Protein AF-A0A2H3CEP0-F1 (afdb_monomer_lite)

Sequence (232 aa):
MCQDPNLEAPLAAAASSSKGTRTVIPLILRAQEVEGVLPRIENVNTAGDRVRAHYQQSDEYGVKLQAAVNHLLSYGCVRCWVCRNPGESGHESHGPDVSTRALLQRLHLIQFDDRDVIHQAVCYRCWIPFRRPFNHPPRPKGSSVDEETCPFNGRIPRIIPQAVAFGFNYKVGGRFVYREAIANSLGVESWGTPQQFLAWLNKPVQGASRARNSHAFVIELHRLLTSGDSVE

Foldseek 3Di:
DLDDPDDDDDDDDDDDDDDDPDPPPPPPPPPPDPPPPDDDDPDQDDPVSVVVVLLVLQQVLLVLLVVLLVQCLQQQHLLCLLSVNRDPPDPPPDDDDPQLVVLLVVVLPQDADCVLPPPADAQSWQRRGCDPPVVFPDDDPPDDDDLVSGPCNPRPTNNLSSNLSNQQPPDDPNDRQNQVVLCVVVVHDRQPDSVSVVVQQNDRDDDSSDDRPSSSSSSSSSCVSPVPPPSD

Secondary structure (DSSP, 8-state):
---------------------------------------------SHHHHHHHHHHHHHHHHHHHHHHHHHHHTTSSHHHHHTT----S-TT--PPPHHHHHHHHHHTT-PPPGGG-TT--B-TTT--BSSTTTTPPPPPTTPPPPSTT-TTTTT-TTHHHHHHHHHHH-EETTEEHHHHHHHHHTT-----SHHHHHHHHTS--SSTTSPPHHHHHHHHHHHHHHH-----

Structure (mmCIF, N/CA/C/O backbone):
data_AF-A0A2H3CEP0-F1
#
_entry.id   AF-A0A2H3CEP0-F1
#
loop_
_atom_site.group_PDB
_atom_site.id
_atom_site.type_symbol
_atom_site.label_atom_id
_atom_site.label_alt_id
_atom_site.label_comp_id
_atom_site.label_asym_id
_atom_site.label_entity_id
_atom_site.label_seq_id
_atom_site.pdbx_PDB_ins_code
_atom_site.Cartn_x
_atom_site.Cartn_y
_atom_site.Cartn_z
_atom_site.occupancy
_atom_site.B_iso_or_equiv
_atom_site.auth_seq_id
_atom_site.auth_comp_id
_atom_site.auth_asym_id
_atom_site.auth_atom_id
_atom_site.pdbx_PDB_model_num
ATOM 1 N N . MET A 1 1 ? 15.546 -0.028 -13.120 1.00 43.31 1 MET A N 1
ATOM 2 C CA . MET A 1 1 ? 15.377 -1.345 -13.758 1.00 43.31 1 MET A CA 1
ATOM 3 C C . MET A 1 1 ? 15.720 -2.415 -12.735 1.00 43.31 1 MET A C 1
ATOM 5 O O . MET A 1 1 ? 16.561 -2.161 -11.879 1.00 43.31 1 MET A O 1
ATOM 9 N N . CYS A 1 2 ? 14.954 -3.503 -12.745 1.00 40.50 2 CYS A N 1
ATOM 10 C CA . CYS A 1 2 ? 15.221 -4.761 -12.060 1.00 40.50 2 CYS A CA 1
ATOM 11 C C . CYS A 1 2 ? 15.599 -5.709 -13.219 1.00 40.50 2 CYS A C 1
ATOM 13 O O . CYS A 1 2 ? 14.779 -5.905 -14.112 1.00 40.50 2 CYS A O 1
ATOM 15 N N . GLN A 1 3 ? 16.880 -6.106 -13.211 1.00 42.16 3 GLN A N 1
ATOM 16 C CA . GLN A 1 3 ? 17.755 -6.699 -14.243 1.00 42.16 3 GLN A CA 1
ATOM 17 C C . GLN A 1 3 ? 18.055 -5.904 -15.531 1.00 42.16 3 GLN A C 1
ATOM 19 O O . GLN A 1 3 ? 17.166 -5.440 -16.242 1.00 42.16 3 GLN A O 1
ATOM 24 N N . ASP A 1 4 ? 19.363 -5.803 -15.793 1.00 32.72 4 ASP A N 1
ATOM 25 C CA . ASP A 1 4 ? 20.008 -5.515 -17.074 1.00 32.72 4 ASP A CA 1
ATOM 26 C C . ASP A 1 4 ? 20.687 -6.833 -17.509 1.00 32.72 4 ASP A C 1
ATOM 28 O O . ASP A 1 4 ? 21.480 -7.378 -16.733 1.00 32.72 4 ASP A O 1
ATOM 32 N N . PRO A 1 5 ? 20.344 -7.431 -18.661 1.00 36.00 5 PRO A N 1
ATOM 33 C CA . PRO A 1 5 ? 20.880 -8.721 -19.066 1.00 36.00 5 PRO A CA 1
ATOM 34 C C . PRO A 1 5 ? 22.151 -8.497 -19.890 1.00 36.00 5 PRO A C 1
ATOM 36 O O . PRO A 1 5 ? 22.069 -8.443 -21.110 1.00 36.00 5 PRO A O 1
ATOM 39 N N . ASN A 1 6 ? 23.295 -8.292 -19.229 1.00 35.06 6 ASN A N 1
ATOM 40 C CA . ASN A 1 6 ? 24.664 -8.546 -19.724 1.00 35.06 6 ASN A CA 1
ATOM 41 C C . ASN A 1 6 ? 25.684 -7.760 -18.891 1.00 35.06 6 ASN A C 1
ATOM 43 O O . ASN A 1 6 ? 25.669 -6.536 -18.948 1.00 35.06 6 ASN A O 1
ATOM 47 N N . LEU A 1 7 ? 26.599 -8.450 -18.199 1.00 32.97 7 LEU A N 1
ATOM 48 C CA . LEU A 1 7 ? 28.054 -8.205 -18.248 1.00 32.97 7 LEU A CA 1
ATOM 49 C C . LEU A 1 7 ? 28.794 -9.103 -17.240 1.00 32.97 7 LEU A C 1
ATOM 51 O O . LEU A 1 7 ? 28.529 -9.086 -16.039 1.00 32.97 7 LEU A O 1
ATOM 55 N N . GLU A 1 8 ? 29.718 -9.899 -17.777 1.00 30.11 8 GLU A N 1
ATOM 56 C CA . GLU A 1 8 ? 30.692 -10.729 -17.065 1.00 30.11 8 GLU A CA 1
ATOM 57 C C . GLU A 1 8 ? 31.743 -9.878 -16.302 1.00 30.11 8 GLU A C 1
ATOM 59 O O . GLU A 1 8 ? 31.949 -8.702 -16.594 1.00 30.11 8 GLU A O 1
ATOM 64 N N . ALA A 1 9 ? 32.376 -10.495 -15.294 1.00 27.95 9 ALA A N 1
ATOM 65 C CA . ALA A 1 9 ? 33.271 -9.945 -14.250 1.00 27.95 9 ALA A CA 1
ATOM 66 C C . ALA A 1 9 ? 34.723 -9.612 -14.734 1.00 27.95 9 ALA A C 1
ATOM 68 O O . ALA A 1 9 ? 34.951 -9.704 -15.938 1.00 27.95 9 ALA A O 1
ATOM 69 N N . PRO A 1 10 ? 35.772 -9.368 -13.885 1.00 42.25 10 PRO A N 1
ATOM 70 C CA . PRO A 1 10 ? 35.870 -9.035 -12.441 1.00 42.25 10 PRO A CA 1
ATOM 71 C C . PRO A 1 10 ? 36.896 -7.903 -12.059 1.00 42.25 10 PRO A C 1
ATOM 73 O O . PRO A 1 10 ? 37.664 -7.425 -12.884 1.00 42.25 10 PRO A O 1
ATOM 76 N N . LEU A 1 11 ? 36.972 -7.612 -10.738 1.00 28.34 11 LEU A N 1
ATOM 77 C CA . LEU A 1 11 ? 38.104 -7.084 -9.919 1.00 28.34 11 LEU A CA 1
ATOM 78 C C . LEU A 1 11 ? 38.547 -5.600 -10.009 1.00 28.34 11 LEU A C 1
ATOM 80 O O . LEU A 1 11 ? 39.148 -5.179 -10.987 1.00 28.34 11 LEU A O 1
ATOM 84 N N . ALA A 1 12 ? 38.451 -4.868 -8.883 1.00 27.02 12 ALA A N 1
ATOM 85 C CA . ALA A 1 12 ? 39.597 -4.479 -8.028 1.00 27.02 12 ALA A CA 1
ATOM 86 C C . ALA A 1 12 ? 39.171 -3.580 -6.838 1.00 27.02 12 ALA A C 1
ATOM 88 O O . ALA A 1 12 ? 38.139 -2.918 -6.863 1.00 27.02 12 ALA A O 1
ATOM 89 N N . ALA A 1 13 ? 39.976 -3.617 -5.774 1.00 28.31 13 ALA A N 1
ATOM 90 C CA . ALA A 1 13 ? 39.697 -3.178 -4.406 1.00 28.31 13 ALA A CA 1
ATOM 91 C C . ALA A 1 13 ? 40.113 -1.730 -4.063 1.00 28.31 13 ALA A C 1
ATOM 93 O O . ALA A 1 13 ? 41.036 -1.204 -4.674 1.00 28.31 13 ALA A O 1
ATOM 94 N N . ALA A 1 14 ? 39.505 -1.163 -3.005 1.00 27.03 14 ALA A N 1
ATOM 95 C CA . ALA A 1 14 ? 40.101 -0.298 -1.954 1.00 27.03 14 ALA A CA 1
ATOM 96 C C . ALA A 1 14 ? 38.959 0.200 -1.029 1.00 27.03 14 ALA A C 1
ATOM 98 O O . ALA A 1 14 ? 38.017 0.820 -1.501 1.00 27.03 14 ALA A O 1
ATOM 99 N N . ALA A 1 15 ? 38.816 -0.239 0.225 1.00 25.94 15 ALA A N 1
ATOM 100 C CA . ALA A 1 15 ? 39.580 0.075 1.441 1.00 25.94 15 ALA A CA 1
ATOM 101 C C . ALA A 1 15 ? 39.230 1.427 2.120 1.00 25.94 15 ALA A C 1
ATOM 103 O O . ALA A 1 15 ? 39.710 2.482 1.728 1.00 25.94 15 ALA A O 1
ATOM 104 N N . SER A 1 16 ? 38.538 1.289 3.265 1.00 28.58 16 SER A N 1
ATOM 105 C CA . SER A 1 16 ? 38.788 1.959 4.560 1.00 28.58 16 SER A CA 1
ATOM 106 C C . SER A 1 16 ? 38.213 3.357 4.893 1.00 28.58 16 SER A C 1
ATOM 108 O O . SER A 1 16 ? 38.577 4.362 4.295 1.00 28.58 16 SER A O 1
ATOM 110 N N . SER A 1 17 ? 37.538 3.380 6.064 1.00 27.81 17 SER A N 1
ATOM 111 C CA . SER A 1 17 ? 37.481 4.436 7.108 1.00 27.81 17 SER A CA 1
ATOM 112 C C . SER A 1 17 ? 36.218 5.316 7.107 1.00 27.81 17 SER A C 1
ATOM 114 O O . SER A 1 17 ? 35.839 5.835 6.075 1.00 27.81 17 SER A O 1
ATOM 116 N N . SER A 1 18 ? 35.530 5.640 8.208 1.00 29.33 18 SER A N 1
ATOM 117 C CA . SER A 1 18 ? 35.496 5.176 9.600 1.00 29.33 18 SER A CA 1
ATOM 118 C C . SER A 1 18 ? 34.287 5.835 10.297 1.00 29.33 18 SER A C 1
ATOM 120 O O . SER A 1 18 ? 33.786 6.856 9.839 1.00 29.33 18 SER A O 1
ATOM 122 N N . LYS A 1 19 ? 33.925 5.288 11.466 1.00 28.86 19 LYS A N 1
ATOM 123 C CA . LYS A 1 19 ? 33.266 5.951 12.611 1.00 28.86 19 LYS A CA 1
ATOM 124 C C . LYS A 1 19 ? 31.817 6.430 12.448 1.00 28.86 19 LYS A C 1
ATOM 126 O O . LYS A 1 19 ? 31.521 7.510 11.958 1.00 28.86 19 LYS A O 1
ATOM 131 N N . GLY A 1 20 ? 30.931 5.668 13.083 1.00 29.41 20 GLY A N 1
ATOM 132 C CA . GLY A 1 20 ? 29.587 6.104 13.433 1.00 29.41 20 GLY A CA 1
ATOM 133 C C . GLY A 1 20 ? 28.785 4.952 14.009 1.00 29.41 20 GLY A C 1
ATOM 134 O O . GLY A 1 20 ? 27.837 4.496 13.382 1.00 29.41 20 GLY A O 1
ATOM 135 N N . THR A 1 21 ? 29.183 4.434 15.173 1.00 28.41 21 THR A N 1
ATOM 136 C CA . THR A 1 21 ? 28.435 3.401 15.899 1.00 28.41 21 THR A CA 1
ATOM 137 C C . THR A 1 21 ? 27.115 4.006 16.381 1.00 28.41 21 THR A C 1
ATOM 139 O O . THR A 1 21 ? 26.993 4.474 17.509 1.00 28.41 21 THR A O 1
ATOM 142 N N . ARG A 1 22 ? 26.113 4.063 15.499 1.00 29.81 22 ARG A N 1
ATOM 143 C CA . ARG A 1 22 ? 24.728 4.279 15.905 1.00 29.81 22 ARG A CA 1
ATOM 144 C C . ARG A 1 22 ? 24.255 2.977 16.514 1.00 29.81 22 ARG A C 1
ATOM 146 O O . ARG A 1 22 ? 24.082 1.985 15.813 1.00 29.81 22 ARG A O 1
ATOM 153 N N . THR A 1 23 ? 24.075 3.003 17.826 1.00 27.05 23 THR A N 1
ATOM 154 C CA . THR A 1 23 ? 23.328 2.007 18.583 1.00 27.05 23 THR A CA 1
ATOM 155 C C . THR A 1 23 ? 22.017 1.732 17.851 1.00 27.05 23 THR A C 1
ATOM 157 O O . THR A 1 23 ? 21.089 2.540 17.874 1.00 27.05 23 THR A O 1
ATOM 160 N N . VAL A 1 24 ? 21.966 0.610 17.137 1.00 28.66 24 VAL A N 1
ATOM 161 C CA . VAL A 1 24 ? 20.745 0.086 16.540 1.00 28.66 24 VAL A CA 1
ATOM 162 C C . VAL A 1 24 ? 19.892 -0.348 17.718 1.00 28.66 24 VAL A C 1
ATOM 164 O O . VAL A 1 24 ? 20.150 -1.390 18.308 1.00 28.66 24 VAL A O 1
ATOM 167 N N . ILE A 1 25 ? 18.919 0.473 18.115 1.00 32.22 25 ILE A N 1
ATOM 168 C CA . ILE A 1 25 ? 17.878 0.031 19.042 1.00 32.22 25 ILE A CA 1
ATOM 169 C C . ILE A 1 25 ? 17.090 -1.040 18.283 1.00 32.22 25 ILE A C 1
ATOM 171 O O . ILE A 1 25 ? 16.441 -0.712 17.280 1.00 32.22 25 ILE A O 1
ATOM 175 N N . PRO A 1 26 ? 17.128 -2.315 18.702 1.00 32.16 26 PRO A N 1
ATOM 176 C CA . PRO A 1 26 ? 16.295 -3.320 18.086 1.00 32.16 26 PRO A CA 1
ATOM 177 C C . PRO A 1 26 ? 14.866 -3.036 18.549 1.00 32.16 26 PRO A C 1
ATOM 179 O O . PRO A 1 26 ? 14.431 -3.459 19.616 1.00 32.16 26 PRO A O 1
ATOM 182 N N . LEU A 1 27 ? 14.112 -2.296 17.734 1.00 37.69 27 LEU A N 1
ATOM 183 C CA . LEU A 1 27 ? 12.652 -2.306 17.775 1.00 37.69 27 LEU A CA 1
ATOM 184 C C . LEU A 1 27 ? 12.226 -3.677 17.236 1.00 37.69 27 LEU A C 1
ATOM 186 O O . LEU A 1 27 ? 11.800 -3.817 16.087 1.00 37.69 27 LEU A O 1
ATOM 190 N N . ILE A 1 28 ? 12.445 -4.694 18.074 1.00 37.31 28 ILE A N 1
ATOM 191 C CA . ILE A 1 28 ? 11.690 -5.934 18.077 1.00 37.31 28 ILE A CA 1
ATOM 192 C C . ILE A 1 28 ? 10.265 -5.456 18.311 1.00 37.31 28 ILE A C 1
ATOM 194 O O . ILE A 1 28 ? 9.907 -5.050 19.418 1.00 37.31 28 ILE A O 1
ATOM 198 N N . LEU A 1 29 ? 9.470 -5.428 17.243 1.00 38.53 29 LEU A N 1
ATOM 199 C CA . LEU A 1 29 ? 8.028 -5.520 17.380 1.00 38.53 29 LEU A CA 1
ATOM 200 C C . LEU A 1 29 ? 7.816 -6.799 18.183 1.00 38.53 29 LEU A C 1
ATOM 202 O O . LEU A 1 29 ? 7.924 -7.895 17.638 1.00 38.53 29 LEU A O 1
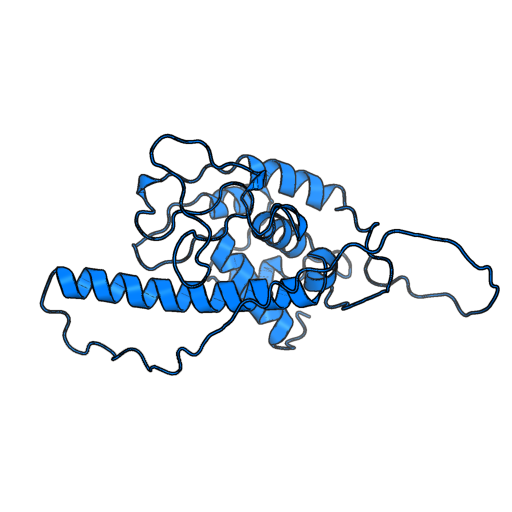ATOM 206 N N . ARG A 1 30 ? 7.642 -6.672 19.500 1.00 35.16 30 ARG A N 1
ATOM 207 C CA . ARG A 1 30 ? 7.205 -7.785 20.327 1.00 35.16 30 ARG A CA 1
ATOM 208 C C . ARG A 1 30 ? 5.798 -8.104 19.847 1.00 35.16 30 ARG A C 1
ATOM 210 O O . ARG A 1 30 ? 4.823 -7.542 20.334 1.00 35.16 30 ARG A O 1
ATOM 217 N N . ALA A 1 31 ? 5.714 -8.991 18.863 1.00 37.25 31 ALA A N 1
ATOM 218 C CA . ALA A 1 31 ? 4.596 -9.894 18.720 1.00 37.25 31 ALA A CA 1
ATOM 219 C C . ALA A 1 31 ? 4.609 -10.775 19.977 1.00 37.25 31 ALA A C 1
ATOM 221 O O . ALA A 1 31 ? 5.111 -11.891 19.967 1.00 37.25 31 ALA A O 1
ATOM 222 N N . GLN A 1 32 ? 4.180 -10.215 21.108 1.00 33.97 32 GLN A N 1
ATOM 223 C CA . GLN A 1 32 ? 3.801 -11.028 22.247 1.00 33.97 32 GLN A CA 1
ATOM 224 C C . GLN A 1 32 ? 2.449 -11.635 21.891 1.00 33.97 32 GLN A C 1
ATOM 226 O O . GLN A 1 32 ? 1.454 -10.921 21.793 1.00 33.97 32 GLN A O 1
ATOM 231 N N . GLU A 1 33 ? 2.511 -12.928 21.576 1.00 37.97 33 GLU A N 1
ATOM 232 C CA . GLU A 1 33 ? 1.507 -13.954 21.853 1.00 37.97 33 GLU A CA 1
ATOM 233 C C . GLU A 1 33 ? 0.061 -13.453 21.866 1.00 37.97 33 GLU A C 1
ATOM 235 O O . GLU A 1 33 ? -0.473 -13.012 22.882 1.00 37.97 33 GLU A O 1
ATOM 240 N N . VAL A 1 34 ? -0.606 -13.599 20.724 1.00 41.03 34 VAL A N 1
ATOM 241 C CA . VAL A 1 34 ? -2.062 -13.752 20.703 1.00 41.03 34 VAL A CA 1
ATOM 242 C C . VAL A 1 34 ? -2.374 -15.081 20.022 1.00 41.03 34 VAL A C 1
ATOM 244 O O . VAL A 1 34 ? -3.069 -15.140 19.014 1.00 41.03 34 VAL A O 1
ATOM 247 N N . GLU A 1 35 ? -1.849 -16.174 20.579 1.00 34.50 35 GLU A N 1
ATOM 248 C CA . GLU A 1 35 ? -2.530 -17.466 20.473 1.00 34.50 35 GLU A CA 1
ATOM 249 C C . GLU A 1 35 ? -3.706 -17.449 21.451 1.00 34.50 35 GLU A C 1
ATOM 251 O O . GLU A 1 35 ? -3.697 -18.010 22.540 1.00 34.50 35 GLU A O 1
ATOM 256 N N . GLY A 1 36 ? -4.729 -16.704 21.060 1.00 38.25 36 GLY A N 1
ATOM 257 C CA . GLY A 1 36 ? -6.048 -16.761 21.648 1.00 38.25 36 GLY A CA 1
ATOM 258 C C . GLY A 1 36 ? -7.008 -16.699 20.485 1.00 38.25 36 GLY A C 1
ATOM 259 O O . GLY A 1 36 ? -7.222 -15.623 19.930 1.00 38.25 36 GLY A O 1
ATOM 260 N N . VAL A 1 37 ? -7.537 -17.854 20.079 1.00 42.62 37 VAL A N 1
ATOM 261 C CA . VAL A 1 37 ? -8.660 -17.928 19.142 1.00 42.62 37 VAL A CA 1
ATOM 262 C C . VAL A 1 37 ? -9.750 -17.029 19.717 1.00 42.62 37 VAL A C 1
ATOM 264 O O . VAL A 1 37 ? -10.343 -17.350 20.746 1.00 42.62 37 VAL A O 1
ATOM 267 N N . LEU A 1 38 ? -9.959 -15.856 19.110 1.00 44.34 38 LEU A N 1
ATOM 268 C CA . LEU A 1 38 ? -11.043 -14.970 19.513 1.00 44.34 38 LEU A CA 1
ATOM 269 C C . LEU A 1 38 ? -12.340 -15.778 19.381 1.00 44.34 38 LEU A C 1
ATOM 271 O O . LEU A 1 38 ? -12.582 -16.337 18.307 1.00 44.34 38 LEU A O 1
ATOM 275 N N . PRO A 1 39 ? -13.161 -15.892 20.441 1.00 41.53 39 PRO A N 1
ATOM 276 C CA . PRO A 1 39 ? -14.384 -16.671 20.367 1.00 41.53 39 PRO A CA 1
ATOM 277 C C . PRO A 1 39 ? -15.269 -16.091 19.262 1.00 41.53 39 PRO A C 1
ATOM 279 O O . PRO A 1 39 ? -15.630 -14.909 19.285 1.00 41.53 39 PRO A O 1
ATOM 282 N N . ARG A 1 40 ? -15.583 -16.932 18.271 1.00 48.19 40 ARG A N 1
ATOM 283 C CA . ARG A 1 40 ? -16.574 -16.638 17.235 1.00 48.19 40 ARG A CA 1
ATOM 284 C C . ARG A 1 40 ? -17.917 -16.464 17.938 1.00 48.19 40 ARG A C 1
ATOM 286 O O . ARG A 1 40 ? -18.407 -17.395 18.568 1.00 48.19 40 ARG A O 1
ATOM 293 N N . ILE A 1 41 ? -18.487 -15.264 17.883 1.00 51.03 41 ILE A N 1
ATOM 294 C CA . ILE A 1 41 ? -19.780 -14.990 18.516 1.00 51.03 41 ILE A CA 1
ATOM 295 C C . ILE A 1 41 ? -20.876 -15.530 17.595 1.00 51.03 41 ILE A C 1
ATOM 297 O O . ILE A 1 41 ? -21.129 -14.968 16.533 1.00 51.03 41 ILE A O 1
ATOM 301 N N . GLU A 1 42 ? -21.520 -16.622 18.004 1.00 51.38 42 GLU A N 1
ATOM 302 C CA . GLU A 1 42 ? -22.560 -17.302 17.217 1.00 51.38 42 GLU A CA 1
ATOM 303 C C . GLU A 1 42 ? -23.946 -16.636 17.311 1.00 51.38 42 GLU A C 1
ATOM 305 O O . GLU A 1 42 ? -24.848 -17.015 16.575 1.00 51.38 42 GLU A O 1
ATOM 310 N N . ASN A 1 43 ? -24.131 -15.604 18.147 1.00 48.56 43 ASN A N 1
ATOM 311 C CA . ASN A 1 43 ? -25.420 -14.918 18.299 1.00 48.56 43 ASN A CA 1
ATOM 312 C C . ASN A 1 43 ? -25.277 -13.391 18.398 1.00 48.56 43 ASN A C 1
ATOM 314 O O . ASN A 1 43 ? -24.812 -12.853 19.400 1.00 48.56 43 ASN A O 1
ATOM 318 N N . VAL A 1 44 ? -25.722 -12.679 17.358 1.00 53.97 44 VAL A N 1
ATOM 319 C CA . VAL A 1 44 ? -25.659 -11.211 17.246 1.00 53.97 44 VAL A CA 1
ATOM 320 C C . VAL A 1 44 ? -27.006 -10.599 17.656 1.00 53.97 44 VAL A C 1
ATOM 322 O O . VAL A 1 44 ? -27.759 -10.120 16.812 1.00 53.97 44 VAL A O 1
ATOM 325 N N . ASN A 1 45 ? -27.338 -10.622 18.951 1.00 61.06 45 ASN A N 1
ATOM 326 C CA . ASN A 1 45 ? -28.660 -10.177 19.429 1.00 61.06 45 ASN A CA 1
ATOM 327 C C . ASN A 1 45 ? -28.680 -8.774 20.064 1.00 61.06 45 ASN A C 1
ATOM 329 O O . ASN A 1 45 ? -29.761 -8.226 20.276 1.00 61.06 45 ASN A O 1
ATOM 333 N N . THR A 1 46 ? -27.530 -8.127 20.303 1.00 71.56 46 THR A N 1
ATOM 334 C CA . THR A 1 46 ? -27.486 -6.753 20.844 1.00 71.56 46 THR A CA 1
ATOM 335 C C . THR A 1 46 ? -26.732 -5.764 19.947 1.00 71.56 46 THR A C 1
ATOM 337 O O . THR A 1 46 ? -25.889 -6.129 19.127 1.00 71.56 46 THR A O 1
ATOM 340 N N . ALA A 1 47 ? -27.006 -4.463 20.112 1.00 67.88 47 ALA A N 1
ATOM 341 C CA . ALA A 1 47 ? -26.255 -3.402 19.432 1.00 67.88 47 ALA A CA 1
ATOM 342 C C . ALA A 1 47 ? -24.753 -3.423 19.787 1.00 67.88 47 ALA A C 1
ATOM 344 O O . ALA A 1 47 ? -23.918 -3.128 18.934 1.00 67.88 47 ALA A O 1
ATOM 345 N N . GLY A 1 48 ? -24.405 -3.833 21.014 1.00 70.06 48 GLY A N 1
ATOM 346 C CA . GLY A 1 48 ? -23.018 -4.024 21.444 1.00 70.06 48 GLY A CA 1
ATOM 347 C C . GLY A 1 48 ? -22.326 -5.199 20.747 1.00 70.06 48 GLY A C 1
ATOM 348 O O . GLY A 1 48 ? -21.154 -5.084 20.396 1.00 70.06 48 GLY A O 1
ATOM 349 N N . ASP A 1 49 ? -23.046 -6.293 20.477 1.00 69.44 49 ASP A N 1
ATOM 350 C CA . ASP A 1 49 ? -22.510 -7.441 19.728 1.00 69.44 49 ASP A CA 1
ATOM 351 C C . ASP A 1 49 ? -22.207 -7.081 18.278 1.00 69.44 49 ASP A C 1
ATOM 353 O O . ASP A 1 49 ? -21.159 -7.460 17.766 1.00 69.44 49 ASP A O 1
ATOM 357 N N . ARG A 1 50 ? -23.064 -6.274 17.637 1.00 65.25 50 ARG A N 1
ATOM 358 C CA . ARG A 1 50 ? -22.798 -5.751 16.286 1.00 65.25 50 ARG A CA 1
ATOM 359 C C . ARG A 1 50 ? -21.518 -4.921 16.247 1.00 65.25 50 ARG A C 1
ATOM 361 O O . ARG A 1 50 ? -20.674 -5.129 15.382 1.00 65.25 50 ARG A O 1
ATOM 368 N N . VAL A 1 51 ? -21.337 -4.023 17.216 1.00 67.50 51 VAL A N 1
ATOM 369 C CA . VAL A 1 51 ? -20.118 -3.209 17.332 1.00 67.50 51 VAL A CA 1
ATOM 370 C C . VAL A 1 51 ? -18.883 -4.089 17.566 1.00 67.50 51 VAL A C 1
ATOM 372 O O . VAL A 1 51 ? -17.864 -3.890 16.909 1.00 67.50 51 VAL A O 1
ATOM 375 N N . ARG A 1 52 ? -18.964 -5.097 18.445 1.00 69.81 52 ARG A N 1
ATOM 376 C CA . ARG A 1 52 ? -17.871 -6.059 18.680 1.00 69.81 52 ARG A CA 1
ATOM 377 C C . ARG A 1 52 ? -17.537 -6.895 17.444 1.00 69.81 52 ARG A C 1
ATOM 379 O O . ARG A 1 52 ? -16.360 -7.054 17.141 1.00 69.81 52 ARG A O 1
ATOM 386 N N . ALA A 1 53 ? -18.538 -7.372 16.710 1.00 67.69 53 ALA A N 1
ATOM 387 C CA . ALA A 1 53 ? -18.337 -8.113 15.467 1.00 67.69 53 ALA A CA 1
ATOM 388 C C . ALA A 1 53 ? -17.651 -7.247 14.393 1.00 67.69 53 ALA A C 1
ATOM 390 O O . ALA A 1 53 ? -16.736 -7.713 13.716 1.00 67.69 53 ALA A O 1
ATOM 391 N N . HIS A 1 54 ? -18.015 -5.962 14.286 1.00 66.75 54 HIS A N 1
ATOM 392 C CA . HIS A 1 54 ? -17.307 -5.019 13.413 1.00 66.75 54 HIS A CA 1
ATOM 393 C C . HIS A 1 54 ? -15.842 -4.829 13.824 1.00 66.75 54 HIS A C 1
ATOM 395 O O . HIS A 1 54 ? -14.974 -4.773 12.952 1.00 66.75 54 HIS A O 1
ATOM 401 N N . TYR A 1 55 ? -15.551 -4.781 15.129 1.00 69.38 55 TYR A N 1
ATOM 402 C CA . TYR A 1 55 ? -14.175 -4.724 15.623 1.00 69.38 55 TYR A CA 1
ATOM 403 C C . TYR A 1 55 ? -13.378 -5.984 15.279 1.00 69.38 55 TYR A C 1
ATOM 405 O O . TYR A 1 55 ? -12.287 -5.858 14.738 1.00 69.38 55 TYR A O 1
ATOM 413 N N . GLN A 1 56 ? -13.937 -7.177 15.496 1.00 71.94 56 GLN A N 1
ATOM 414 C CA . GLN A 1 56 ? -13.264 -8.437 15.161 1.00 71.94 56 GLN A CA 1
ATOM 415 C C . GLN A 1 56 ? -12.923 -8.528 13.665 1.00 71.94 56 GLN A C 1
ATOM 417 O O . GLN A 1 56 ? -11.790 -8.844 13.309 1.00 71.94 56 GLN A O 1
ATOM 422 N N . GLN A 1 57 ? -13.858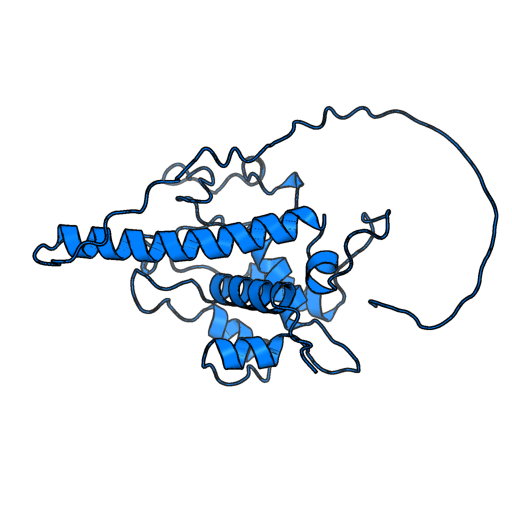 -8.167 12.781 1.00 67.88 57 GLN A N 1
ATOM 423 C CA . GLN A 1 57 ? -13.598 -8.138 11.335 1.00 67.88 57 GLN A CA 1
ATOM 424 C C . GLN A 1 57 ? -12.530 -7.098 10.954 1.00 67.88 57 GLN A C 1
ATOM 426 O O . GLN A 1 57 ? -11.677 -7.354 10.103 1.00 67.88 57 GLN A O 1
ATOM 431 N N . SER A 1 58 ? -12.545 -5.925 11.596 1.00 69.69 58 SER A N 1
ATOM 432 C CA . SER A 1 58 ? -11.510 -4.906 11.393 1.00 69.69 58 SER A CA 1
ATOM 433 C C . SER A 1 58 ? -10.136 -5.357 11.910 1.00 69.69 58 SER A C 1
ATOM 435 O O . SER A 1 58 ? -9.116 -4.939 11.359 1.00 69.69 58 SER A O 1
ATOM 437 N N . ASP A 1 59 ? -10.088 -6.200 12.939 1.00 77.00 59 ASP A N 1
ATOM 438 C CA . ASP A 1 59 ? -8.843 -6.738 13.487 1.00 77.00 59 ASP A CA 1
ATOM 439 C C . ASP A 1 59 ? -8.235 -7.790 12.550 1.00 77.00 59 ASP A C 1
ATOM 441 O O . ASP A 1 59 ? -7.040 -7.720 12.262 1.00 77.00 59 ASP A O 1
ATOM 445 N N . GLU A 1 60 ? -9.041 -8.695 11.980 1.00 79.94 60 GLU A N 1
ATOM 446 C CA . GLU A 1 60 ? -8.586 -9.645 10.946 1.00 79.94 60 GLU A CA 1
ATOM 447 C C . GLU A 1 60 ? -7.944 -8.918 9.759 1.00 79.94 60 GLU A C 1
ATOM 449 O O . GLU A 1 60 ? -6.897 -9.312 9.235 1.00 79.94 60 GLU A O 1
ATOM 454 N N . TYR A 1 61 ? -8.563 -7.810 9.357 1.00 82.00 61 TYR A N 1
ATOM 455 C CA . TYR A 1 61 ? -8.034 -6.939 8.327 1.00 82.00 61 TYR A CA 1
ATOM 456 C C . TYR A 1 61 ? -6.688 -6.316 8.724 1.00 82.00 61 TYR A C 1
ATOM 458 O O . TYR A 1 61 ? -5.714 -6.347 7.962 1.00 82.00 61 TYR A O 1
ATOM 466 N N . GLY A 1 62 ? -6.622 -5.770 9.938 1.00 85.00 62 GLY A N 1
ATOM 467 C CA . GLY A 1 62 ? -5.411 -5.189 10.499 1.00 85.00 62 GLY A CA 1
ATOM 468 C C . GLY A 1 62 ? -4.254 -6.187 10.561 1.00 85.00 62 GLY A C 1
ATOM 469 O O . GLY A 1 62 ? -3.124 -5.810 10.258 1.00 85.00 62 GLY A O 1
ATOM 470 N N . VAL A 1 63 ? -4.526 -7.457 10.881 1.00 88.25 63 VAL A N 1
ATOM 471 C CA . VAL A 1 63 ? -3.523 -8.537 10.918 1.00 88.25 63 VAL A CA 1
ATOM 472 C C . VAL A 1 63 ? -2.933 -8.788 9.532 1.00 88.25 63 VAL A C 1
ATOM 474 O O . VAL A 1 63 ? -1.711 -8.842 9.387 1.00 88.25 63 VAL A O 1
ATOM 477 N N . LYS A 1 64 ? -3.767 -8.860 8.487 1.00 90.06 64 LYS A N 1
ATOM 478 C CA . LYS A 1 64 ? -3.292 -9.025 7.101 1.00 90.06 64 LYS A CA 1
ATOM 479 C C . LYS A 1 64 ? -2.424 -7.853 6.650 1.00 90.06 64 LYS A C 1
ATOM 481 O O . LYS A 1 64 ? -1.361 -8.059 6.062 1.00 90.06 64 LYS A O 1
ATOM 486 N N . LEU A 1 65 ? -2.841 -6.623 6.958 1.00 91.50 65 LEU A N 1
ATOM 487 C CA . LEU A 1 65 ? -2.039 -5.438 6.653 1.00 91.50 65 LEU A CA 1
ATOM 488 C C . LEU A 1 65 ? -0.715 -5.452 7.425 1.00 91.50 65 LEU A C 1
ATOM 490 O O . LEU A 1 65 ? 0.318 -5.062 6.885 1.00 91.50 65 LEU A O 1
ATOM 494 N N . GLN A 1 66 ? -0.727 -5.890 8.685 1.00 90.56 66 GLN A N 1
ATOM 495 C CA . GLN A 1 66 ? 0.478 -5.946 9.507 1.00 90.56 66 GLN A CA 1
ATOM 496 C C . GLN A 1 66 ? 1.467 -6.974 8.970 1.00 90.56 66 GLN A C 1
ATOM 498 O O . GLN A 1 66 ? 2.657 -6.675 8.902 1.00 90.56 66 GLN A O 1
ATOM 503 N N . ALA A 1 67 ? 0.987 -8.134 8.519 1.00 92.50 67 ALA A N 1
ATOM 504 C CA . ALA A 1 67 ? 1.815 -9.115 7.830 1.00 92.50 67 ALA A CA 1
ATOM 505 C C . ALA A 1 67 ? 2.484 -8.506 6.586 1.00 92.50 67 ALA A C 1
ATOM 507 O O . ALA A 1 67 ? 3.700 -8.615 6.435 1.00 92.50 67 ALA A O 1
ATOM 508 N N . ALA A 1 68 ? 1.722 -7.779 5.759 1.00 93.75 68 ALA A N 1
ATOM 509 C CA . ALA A 1 68 ? 2.257 -7.091 4.584 1.00 93.75 68 ALA A CA 1
ATOM 510 C C . ALA A 1 68 ? 3.347 -6.068 4.937 1.00 93.75 68 ALA A C 1
ATOM 512 O O . ALA A 1 68 ? 4.407 -6.039 4.313 1.00 93.75 68 ALA A O 1
ATOM 513 N N . VAL A 1 69 ? 3.111 -5.248 5.963 1.00 92.06 69 VAL A N 1
ATOM 514 C CA . VAL A 1 69 ? 4.076 -4.243 6.427 1.00 92.06 69 VAL A CA 1
ATOM 515 C C . VAL A 1 69 ? 5.329 -4.897 7.008 1.00 92.06 69 VAL A C 1
ATOM 517 O O . VAL A 1 69 ? 6.432 -4.458 6.697 1.00 92.06 69 VAL A O 1
ATOM 520 N N . ASN A 1 70 ? 5.192 -5.951 7.811 1.00 91.12 70 ASN A N 1
ATOM 521 C CA . ASN A 1 70 ? 6.334 -6.665 8.380 1.00 91.12 70 ASN A CA 1
ATOM 522 C C . ASN A 1 70 ? 7.186 -7.327 7.291 1.00 91.12 70 ASN A C 1
ATOM 524 O O . ASN A 1 70 ? 8.411 -7.238 7.342 1.00 91.12 70 ASN A O 1
ATOM 528 N N . HIS A 1 71 ? 6.546 -7.922 6.281 1.00 91.25 71 HIS A N 1
ATOM 529 C CA . HIS A 1 71 ? 7.240 -8.482 5.127 1.00 91.25 71 HIS A CA 1
ATOM 530 C C . HIS A 1 71 ? 7.951 -7.394 4.314 1.00 91.25 71 HIS A C 1
ATOM 532 O O . HIS A 1 71 ? 9.108 -7.551 3.955 1.00 91.25 71 HIS A O 1
ATOM 538 N N . LEU A 1 72 ? 7.322 -6.240 4.089 1.00 90.31 72 LEU A N 1
ATOM 539 C CA . LEU A 1 72 ? 7.985 -5.103 3.446 1.00 90.31 72 LEU A CA 1
ATOM 540 C C . LEU A 1 72 ? 9.224 -4.655 4.236 1.00 90.31 72 LEU A C 1
ATOM 542 O O . LEU A 1 72 ? 10.290 -4.448 3.656 1.00 90.31 72 LEU A O 1
ATOM 546 N N . LEU A 1 73 ? 9.110 -4.533 5.561 1.00 87.25 73 LEU A N 1
ATOM 547 C CA . LEU A 1 73 ? 10.220 -4.116 6.419 1.00 87.25 73 LEU A CA 1
ATOM 548 C C . LEU A 1 73 ? 11.410 -5.086 6.370 1.00 87.25 73 LEU A C 1
ATOM 550 O O . LEU A 1 73 ? 12.538 -4.634 6.561 1.00 87.25 73 LEU A O 1
ATOM 554 N N . SER A 1 74 ? 11.201 -6.374 6.069 1.00 87.31 74 SER A N 1
ATOM 555 C CA . SER A 1 74 ? 12.304 -7.331 5.914 1.00 87.31 74 SER A CA 1
ATOM 556 C C . SER A 1 74 ? 13.118 -7.134 4.625 1.00 87.31 74 SER A C 1
ATOM 558 O O . SER A 1 74 ? 14.220 -7.663 4.534 1.00 87.31 74 SER A O 1
ATOM 560 N N . TYR A 1 75 ? 12.627 -6.358 3.647 1.00 82.88 75 TYR A N 1
ATOM 561 C CA . TYR A 1 75 ? 13.336 -6.044 2.390 1.00 82.88 75 TYR A CA 1
ATOM 562 C C . TYR A 1 75 ? 14.170 -4.756 2.453 1.00 82.88 75 TYR A C 1
ATOM 564 O O . TYR A 1 75 ? 14.878 -4.425 1.500 1.00 82.88 75 TYR A O 1
ATOM 572 N N . GLY A 1 76 ? 14.058 -3.979 3.532 1.00 76.81 76 GLY A N 1
ATOM 573 C CA . GLY A 1 76 ? 14.773 -2.713 3.719 1.00 76.81 76 GLY A CA 1
ATOM 574 C C . GLY A 1 76 ? 14.192 -1.515 2.954 1.00 76.81 76 GLY A C 1
ATOM 575 O O . GLY A 1 76 ? 14.168 -0.416 3.501 1.00 76.81 76 GLY A O 1
ATOM 576 N N . CYS A 1 77 ? 13.665 -1.690 1.734 1.00 83.25 77 CYS A N 1
ATOM 577 C CA . CYS A 1 77 ? 12.940 -0.630 1.023 1.00 83.25 77 CYS A CA 1
ATOM 578 C C . CYS A 1 77 ? 11.754 -1.151 0.195 1.00 83.25 77 CYS A C 1
ATOM 580 O O . CYS A 1 77 ? 11.710 -2.309 -0.221 1.00 83.25 77 CYS A O 1
ATOM 582 N N . VAL A 1 78 ? 10.803 -0.257 -0.097 1.00 88.44 78 VAL A N 1
ATOM 583 C CA . VAL A 1 78 ? 9.569 -0.595 -0.829 1.00 88.44 78 VAL A CA 1
ATOM 584 C C . VAL A 1 78 ? 9.847 -1.090 -2.245 1.00 88.44 78 VAL A C 1
ATOM 586 O O . VAL A 1 78 ? 9.208 -2.032 -2.704 1.00 88.44 78 VAL A O 1
ATOM 589 N N . ARG A 1 79 ? 10.811 -0.485 -2.949 1.00 87.69 79 ARG A N 1
ATOM 590 C CA . ARG A 1 79 ? 11.144 -0.898 -4.318 1.00 87.69 79 ARG A CA 1
ATOM 591 C C . ARG A 1 79 ? 11.639 -2.343 -4.361 1.00 87.69 79 ARG A C 1
ATOM 593 O O . ARG A 1 79 ? 11.205 -3.100 -5.221 1.00 87.69 79 ARG A O 1
ATOM 600 N N . CYS A 1 80 ? 12.519 -2.723 -3.438 1.00 86.06 80 CYS A N 1
ATOM 601 C CA . CYS A 1 80 ? 13.057 -4.082 -3.356 1.00 86.06 80 CYS A CA 1
ATOM 602 C C . CYS A 1 80 ? 11.978 -5.101 -3.014 1.00 86.06 80 CYS A C 1
ATOM 604 O O . CYS A 1 80 ? 11.960 -6.176 -3.606 1.00 86.06 80 CYS A O 1
ATOM 606 N N . TRP A 1 81 ? 11.052 -4.729 -2.128 1.00 90.06 81 TRP A N 1
ATOM 607 C CA . TRP A 1 81 ? 9.880 -5.539 -1.819 1.00 90.06 81 TRP A CA 1
ATOM 608 C C . TRP A 1 81 ? 9.026 -5.808 -3.066 1.00 90.06 81 TRP A C 1
ATOM 610 O O . TRP A 1 81 ? 8.749 -6.959 -3.385 1.00 90.06 81 TRP A O 1
ATOM 620 N N . VAL A 1 82 ? 8.697 -4.767 -3.840 1.00 90.12 82 VAL A N 1
ATOM 621 C CA . VAL A 1 82 ? 7.887 -4.895 -5.067 1.00 90.12 82 VAL A CA 1
ATOM 622 C C . VAL A 1 82 ? 8.623 -5.643 -6.190 1.00 90.12 82 VAL A C 1
ATOM 624 O O . VAL A 1 82 ? 7.999 -6.412 -6.918 1.00 90.12 82 VAL A O 1
ATOM 627 N N . CYS A 1 83 ? 9.942 -5.463 -6.320 1.00 86.94 83 CYS A N 1
ATOM 628 C CA . CYS A 1 83 ? 10.766 -6.213 -7.277 1.00 86.94 83 CYS A CA 1
ATOM 629 C C . CYS A 1 83 ? 11.093 -7.648 -6.829 1.00 86.94 83 CYS A C 1
ATOM 631 O O . CYS A 1 83 ? 11.738 -8.359 -7.593 1.00 86.94 83 CYS A O 1
ATOM 633 N N . ARG A 1 84 ? 10.722 -8.064 -5.609 1.00 84.31 84 ARG A N 1
ATOM 634 C CA . ARG A 1 84 ? 11.117 -9.358 -5.021 1.00 84.31 84 ARG A CA 1
ATOM 635 C C . ARG A 1 84 ? 12.637 -9.598 -5.043 1.00 84.31 84 ARG A C 1
ATOM 637 O O . ARG A 1 84 ? 13.079 -10.730 -5.194 1.00 84.31 84 ARG A O 1
ATOM 644 N N . ASN A 1 85 ? 13.436 -8.541 -4.878 1.00 77.50 85 ASN A N 1
ATOM 645 C CA . ASN A 1 85 ? 14.899 -8.635 -4.833 1.00 77.50 85 ASN A CA 1
ATOM 646 C C . ASN A 1 85 ? 15.412 -8.231 -3.438 1.00 77.50 85 ASN A C 1
ATOM 648 O O . ASN A 1 85 ? 15.695 -7.046 -3.205 1.00 77.50 85 ASN A O 1
ATOM 652 N N . PRO A 1 86 ? 15.455 -9.174 -2.476 1.00 61.12 86 PRO A N 1
ATOM 653 C CA . PRO A 1 86 ? 15.960 -8.907 -1.140 1.00 61.12 86 PRO A CA 1
ATOM 654 C C . PRO A 1 86 ? 17.493 -8.809 -1.172 1.00 61.12 86 PRO A C 1
ATOM 656 O O . PRO A 1 86 ? 18.194 -9.806 -1.064 1.00 61.12 86 PRO A O 1
ATOM 659 N N . GLY A 1 87 ? 18.012 -7.585 -1.275 1.00 54.75 87 GLY A N 1
ATOM 660 C CA . GLY A 1 87 ? 19.392 -7.279 -0.892 1.00 54.75 87 GLY A CA 1
ATOM 661 C C . GLY A 1 87 ? 20.464 -7.384 -1.978 1.00 54.75 87 GLY A C 1
ATOM 662 O O . GLY A 1 87 ? 21.417 -8.139 -1.822 1.00 54.75 87 GLY A O 1
ATOM 663 N N . GLU A 1 88 ? 20.441 -6.483 -2.962 1.00 48.09 88 GLU A N 1
ATOM 664 C CA . GLU A 1 88 ? 21.718 -5.930 -3.421 1.00 48.09 88 GLU A CA 1
ATOM 665 C C . GLU A 1 88 ? 22.203 -4.958 -2.337 1.00 48.09 88 GLU A C 1
ATOM 667 O O . GLU A 1 88 ? 21.616 -3.910 -2.070 1.00 48.09 88 GLU A O 1
ATOM 672 N N . SER A 1 89 ? 23.226 -5.370 -1.598 1.00 42.38 89 SER A N 1
ATOM 673 C CA . SER A 1 89 ? 23.857 -4.596 -0.532 1.00 42.38 89 SER A CA 1
ATOM 674 C C . SER A 1 89 ? 24.364 -3.243 -1.057 1.00 42.38 89 SER A C 1
ATOM 676 O O . SER A 1 89 ? 25.466 -3.159 -1.589 1.00 42.38 89 SER A O 1
ATOM 678 N N . GLY A 1 90 ? 23.544 -2.192 -0.910 1.00 43.69 90 GLY A N 1
ATOM 679 C CA . GLY A 1 90 ? 23.882 -0.808 -1.286 1.00 43.69 90 GLY A CA 1
ATOM 680 C C . GLY A 1 90 ? 22.709 0.192 -1.319 1.00 43.69 90 GLY A C 1
ATOM 681 O O . GLY A 1 90 ? 22.749 1.167 -2.063 1.00 43.69 90 GLY A O 1
ATOM 682 N N . HIS A 1 91 ? 21.619 -0.034 -0.577 1.00 52.28 91 HIS A N 1
ATOM 683 C CA . HIS A 1 91 ? 20.329 0.644 -0.805 1.00 52.28 91 HIS A CA 1
ATOM 684 C C . HIS A 1 91 ? 20.156 2.041 -0.175 1.00 52.28 91 HIS A C 1
ATOM 686 O O . HIS A 1 91 ? 19.154 2.305 0.487 1.00 52.28 91 HIS A O 1
ATOM 692 N N . GLU A 1 92 ? 21.063 2.975 -0.457 1.00 47.94 92 GLU A N 1
ATOM 693 C CA . GLU A 1 92 ? 20.786 4.414 -0.277 1.00 47.94 92 GLU A CA 1
ATOM 694 C C . GLU A 1 92 ? 20.303 5.090 -1.582 1.00 47.94 92 GLU A C 1
ATOM 696 O O . GLU A 1 92 ? 19.854 6.233 -1.566 1.00 47.94 92 GLU A O 1
ATOM 701 N N . SER A 1 93 ? 20.316 4.386 -2.725 1.00 52.56 93 SER A N 1
ATOM 702 C CA . SER A 1 93 ? 20.243 5.023 -4.058 1.00 52.56 93 SER A CA 1
ATOM 703 C C . SER A 1 93 ? 18.978 4.733 -4.881 1.00 52.56 93 SER A C 1
ATOM 705 O O . SER A 1 93 ? 18.853 5.187 -6.021 1.00 52.56 93 SER A O 1
ATOM 707 N N . HIS A 1 94 ? 18.004 3.987 -4.353 1.00 66.81 94 HIS A N 1
ATOM 708 C CA . HIS A 1 94 ? 16.790 3.633 -5.096 1.00 66.81 94 HIS A CA 1
ATOM 709 C C . HIS A 1 94 ? 15.719 4.726 -5.027 1.00 66.81 94 HIS A C 1
ATOM 711 O O . HIS A 1 94 ? 14.689 4.594 -4.368 1.00 66.81 94 HIS A O 1
ATOM 717 N N . GLY A 1 95 ? 15.947 5.806 -5.774 1.00 63.38 95 GLY A N 1
ATOM 718 C CA . GLY A 1 95 ? 14.925 6.816 -6.021 1.00 63.38 95 GLY A CA 1
ATOM 719 C C . GLY A 1 95 ? 13.740 6.251 -6.824 1.00 63.38 95 GLY A C 1
ATOM 720 O O . GLY A 1 95 ? 13.919 5.332 -7.634 1.00 63.38 95 GLY A O 1
ATOM 721 N N . PRO A 1 96 ? 12.522 6.791 -6.631 1.00 76.19 96 PRO A N 1
ATOM 722 C CA . PRO A 1 96 ? 11.404 6.486 -7.512 1.00 76.19 96 PRO A CA 1
ATOM 723 C C . PRO A 1 96 ? 11.702 7.015 -8.918 1.00 76.19 96 PRO A C 1
ATOM 725 O O . PRO A 1 96 ? 12.260 8.110 -9.065 1.00 76.19 96 PRO A O 1
ATOM 728 N N . ASP A 1 97 ? 11.290 6.264 -9.939 1.00 82.88 97 ASP A N 1
ATOM 729 C CA . ASP A 1 97 ? 11.234 6.776 -11.307 1.00 82.88 97 ASP A CA 1
ATOM 730 C C . ASP A 1 97 ? 10.232 7.944 -11.416 1.00 82.88 97 ASP A C 1
ATOM 732 O O . ASP A 1 97 ? 9.472 8.235 -10.486 1.00 82.88 97 ASP A O 1
ATOM 736 N N . VAL A 1 98 ? 10.225 8.628 -12.562 1.00 83.19 98 VAL A N 1
ATOM 737 C CA . VAL A 1 98 ? 9.385 9.814 -12.794 1.00 83.19 98 VAL A CA 1
ATOM 738 C C . VAL A 1 98 ? 7.894 9.516 -12.594 1.00 83.19 98 VAL A C 1
ATOM 740 O O . VAL A 1 98 ? 7.198 10.299 -11.947 1.00 83.19 98 VAL A O 1
ATOM 743 N N . SER A 1 99 ? 7.401 8.377 -13.088 1.00 84.44 99 SER A N 1
ATOM 744 C CA . SER A 1 99 ? 5.984 8.007 -12.998 1.00 84.44 99 SER A CA 1
ATOM 745 C C . SER A 1 99 ? 5.570 7.659 -11.566 1.00 84.44 99 SER A C 1
ATOM 747 O O . SER A 1 99 ? 4.532 8.120 -11.081 1.00 84.44 99 SER A O 1
ATOM 749 N N . THR A 1 100 ? 6.429 6.937 -10.847 1.00 88.31 100 THR A N 1
ATOM 750 C CA . THR A 1 100 ? 6.257 6.606 -9.431 1.00 88.31 100 THR A CA 1
ATOM 751 C C . THR A 1 100 ? 6.294 7.858 -8.566 1.00 88.31 100 THR A C 1
ATOM 753 O O . THR A 1 100 ? 5.441 8.029 -7.694 1.00 88.31 100 THR A O 1
ATOM 756 N N . ARG A 1 101 ? 7.217 8.787 -8.837 1.00 89.31 101 ARG A N 1
ATOM 757 C CA . ARG A 1 101 ? 7.308 10.069 -8.127 1.00 89.31 101 ARG A CA 1
ATOM 758 C C . ARG A 1 101 ? 6.066 10.928 -8.344 1.00 89.31 101 ARG A C 1
ATOM 760 O O . ARG A 1 101 ? 5.525 11.448 -7.369 1.00 89.31 101 ARG A O 1
ATOM 767 N N . ALA A 1 102 ? 5.599 11.047 -9.586 1.00 88.50 102 ALA A N 1
ATOM 768 C CA . ALA A 1 102 ? 4.398 11.810 -9.917 1.00 88.50 102 ALA A CA 1
ATOM 769 C C . ALA A 1 102 ? 3.154 11.240 -9.215 1.00 88.50 102 ALA A C 1
ATOM 771 O O . ALA A 1 102 ? 2.367 11.988 -8.635 1.00 88.50 102 ALA A O 1
ATOM 772 N N . LEU A 1 103 ? 2.992 9.912 -9.199 1.00 90.88 103 LEU A N 1
ATOM 773 C CA . LEU A 1 103 ? 1.893 9.278 -8.472 1.00 90.88 103 LEU A CA 1
ATOM 774 C C . LEU A 1 103 ? 2.016 9.499 -6.958 1.00 90.88 103 LEU A C 1
ATOM 776 O O . LEU A 1 103 ? 1.036 9.878 -6.322 1.00 90.88 103 LEU A O 1
ATOM 780 N N . LEU A 1 104 ? 3.212 9.349 -6.383 1.00 90.12 104 LEU A N 1
ATOM 781 C CA . LEU A 1 104 ? 3.448 9.559 -4.952 1.00 90.12 104 LEU A CA 1
ATOM 782 C C . LEU A 1 104 ? 3.122 10.993 -4.499 1.00 90.12 104 LEU A C 1
ATOM 784 O O . LEU A 1 104 ? 2.569 11.183 -3.414 1.00 90.12 104 LEU A O 1
ATOM 788 N N . GLN A 1 105 ? 3.422 11.998 -5.328 1.00 88.81 105 GLN A N 1
ATOM 789 C CA . GLN A 1 105 ? 3.026 13.387 -5.073 1.00 88.81 105 GLN A CA 1
ATOM 790 C C . GLN A 1 105 ? 1.503 13.539 -5.017 1.00 88.81 105 GLN A C 1
ATOM 792 O O . GLN A 1 105 ? 0.990 14.191 -4.113 1.00 88.81 105 GLN A O 1
ATOM 797 N N . ARG A 1 106 ? 0.770 12.891 -5.929 1.00 89.06 106 ARG A N 1
ATOM 798 C CA . ARG A 1 106 ? -0.702 12.925 -5.943 1.00 89.06 106 ARG A CA 1
ATOM 799 C C . ARG A 1 106 ? -1.314 12.175 -4.766 1.00 89.06 106 ARG A C 1
ATOM 801 O O . ARG A 1 106 ? -2.292 12.646 -4.200 1.00 89.06 106 ARG A O 1
ATOM 808 N N . LEU A 1 107 ? -0.723 11.050 -4.363 1.00 88.06 107 LEU A N 1
ATOM 809 C CA . LEU A 1 107 ? -1.156 10.307 -3.179 1.00 88.06 107 LEU A CA 1
ATOM 810 C C . LEU A 1 107 ? -1.039 11.156 -1.912 1.00 88.06 107 LEU A C 1
ATOM 812 O O . LEU A 1 107 ? -1.892 11.056 -1.044 1.00 88.06 107 LEU A O 1
ATOM 816 N N . HIS A 1 108 ? -0.043 12.039 -1.812 1.00 77.75 108 HIS A N 1
ATOM 817 C CA . HIS A 1 108 ? 0.094 12.929 -0.656 1.00 77.75 108 HIS A CA 1
ATOM 818 C C . HIS A 1 108 ? -1.086 13.893 -0.469 1.00 77.75 108 HIS A C 1
ATOM 820 O O . HIS A 1 108 ? -1.327 14.342 0.647 1.00 77.75 108 HIS A O 1
ATOM 826 N N . LEU A 1 109 ? -1.813 14.195 -1.546 1.00 78.88 109 LEU A N 1
ATOM 827 C CA . LEU A 1 109 ? -2.972 15.085 -1.530 1.00 78.88 109 LEU A CA 1
ATOM 828 C C . LEU A 1 109 ? -4.266 14.369 -1.129 1.00 78.88 109 LEU A C 1
ATOM 830 O O . LEU A 1 109 ? -5.290 15.026 -0.965 1.00 78.88 109 LEU A O 1
ATOM 834 N N . ILE A 1 110 ? -4.241 13.039 -0.985 1.00 77.62 110 ILE A N 1
ATOM 835 C CA . ILE A 1 110 ? -5.400 12.283 -0.513 1.00 77.62 110 ILE A CA 1
ATOM 836 C C . ILE A 1 110 ? -5.654 12.655 0.946 1.00 77.62 110 ILE A C 1
ATOM 838 O O . ILE A 1 110 ? -4.869 12.331 1.839 1.00 77.62 110 ILE A O 1
ATOM 842 N N . GLN A 1 111 ? -6.772 13.339 1.165 1.00 69.12 111 GLN A N 1
ATOM 843 C CA . GLN A 1 111 ? -7.324 13.588 2.485 1.00 69.12 111 GLN A CA 1
ATOM 844 C C . GLN A 1 111 ? -8.350 12.504 2.783 1.00 69.12 111 GLN A C 1
ATOM 846 O O . GLN A 1 111 ? -9.209 12.195 1.961 1.00 69.12 111 GLN A O 1
ATOM 851 N N . PHE A 1 112 ? -8.245 11.907 3.962 1.00 69.62 112 PHE A N 1
ATOM 852 C CA . PHE A 1 112 ? -9.238 10.953 4.419 1.00 69.62 112 PHE A CA 1
ATOM 853 C C . PHE A 1 112 ? -10.356 11.723 5.122 1.00 69.62 112 PHE A C 1
ATOM 855 O O . PHE A 1 112 ? -10.065 12.461 6.058 1.00 69.62 112 PHE A O 1
ATOM 862 N N . ASP A 1 113 ? -11.610 11.559 4.687 1.00 61.44 113 ASP A N 1
ATOM 863 C CA . ASP A 1 113 ? -12.746 12.043 5.480 1.00 61.44 113 ASP A CA 1
ATOM 864 C C . ASP A 1 113 ? -12.796 11.215 6.769 1.00 61.44 113 ASP A C 1
ATOM 866 O O . ASP A 1 113 ? -12.891 9.987 6.729 1.00 61.44 113 ASP A O 1
ATOM 870 N N . ASP A 1 114 ? -12.659 11.880 7.914 1.00 51.78 114 ASP A N 1
ATOM 871 C CA . ASP A 1 114 ? -12.620 11.245 9.230 1.00 51.78 114 ASP A CA 1
ATOM 872 C C . ASP A 1 114 ? -13.992 10.678 9.651 1.00 51.78 114 ASP A C 1
ATOM 874 O O . ASP A 1 114 ? -14.068 9.874 10.585 1.00 51.78 114 ASP A O 1
ATOM 878 N N . ARG A 1 115 ? -15.081 11.053 8.961 1.00 52.31 115 ARG A N 1
ATOM 879 C CA . ARG A 1 115 ? -16.455 10.649 9.309 1.00 52.31 115 ARG A CA 1
ATOM 880 C C . ARG A 1 115 ? -16.784 9.194 8.981 1.00 52.31 115 ARG A C 1
ATOM 882 O O . ARG A 1 115 ? -17.559 8.584 9.712 1.00 52.31 115 ARG A O 1
ATOM 889 N N . ASP A 1 116 ? -16.130 8.601 7.987 1.00 47.69 116 ASP A N 1
ATOM 890 C CA . ASP A 1 116 ? -16.353 7.199 7.588 1.00 47.69 116 ASP A CA 1
ATOM 891 C C . ASP A 1 116 ? -15.532 6.189 8.417 1.00 47.69 116 ASP A C 1
ATOM 893 O O . ASP A 1 116 ? -15.461 5.001 8.102 1.00 47.69 116 ASP A O 1
ATOM 897 N N . VAL A 1 117 ? -14.830 6.661 9.457 1.00 52.31 117 VAL A N 1
ATOM 898 C CA . VAL A 1 117 ? -13.574 6.028 9.881 1.00 52.31 117 VAL A CA 1
ATOM 899 C C . VAL A 1 117 ? -13.390 5.979 11.401 1.00 52.31 117 VAL A C 1
ATOM 901 O O . VAL A 1 117 ? -12.267 5.928 11.912 1.00 52.31 117 VAL A O 1
ATOM 904 N N . ILE A 1 118 ? -14.485 5.904 12.159 1.00 48.62 118 ILE A N 1
ATOM 905 C CA . ILE A 1 118 ? -14.431 5.758 13.628 1.00 48.62 118 ILE A CA 1
ATOM 906 C C . ILE A 1 118 ? -13.549 4.553 14.046 1.00 48.62 118 ILE A C 1
ATOM 908 O O . ILE A 1 118 ? -12.946 4.554 15.123 1.00 48.62 118 ILE A O 1
ATOM 912 N N . HIS A 1 119 ? -13.386 3.561 13.161 1.00 54.53 119 HIS A N 1
ATOM 913 C CA . HIS A 1 119 ? -12.605 2.343 13.394 1.00 54.53 119 HIS A CA 1
ATOM 914 C C . HIS A 1 119 ? -11.227 2.291 12.697 1.00 54.53 119 HIS A C 1
ATOM 916 O O . HIS A 1 119 ? -10.459 1.377 12.979 1.00 54.53 119 HIS A O 1
ATOM 922 N N . GLN A 1 120 ? -10.860 3.255 11.838 1.00 63.16 120 GLN A N 1
ATOM 923 C CA . GLN A 1 120 ? -9.631 3.185 11.013 1.00 63.16 120 GLN A CA 1
ATOM 924 C C . GLN A 1 120 ? -8.898 4.529 10.871 1.00 63.16 120 GLN A C 1
ATOM 926 O O . GLN A 1 120 ? -8.363 4.854 9.804 1.00 63.16 120 GLN A O 1
ATOM 931 N N . ALA A 1 121 ? -8.888 5.351 11.922 1.00 75.62 121 ALA A N 1
ATOM 932 C CA . ALA A 1 121 ? -8.032 6.532 11.952 1.00 75.62 121 ALA A CA 1
ATOM 933 C C . ALA A 1 121 ? -6.576 6.110 11.674 1.00 75.62 121 ALA A C 1
ATOM 935 O O . ALA A 1 121 ? -6.047 5.196 12.315 1.00 75.62 121 ALA A O 1
ATOM 936 N N . VAL A 1 122 ? -5.941 6.764 10.702 1.00 81.25 122 VAL A N 1
ATOM 937 C CA . VAL A 1 122 ? -4.588 6.438 10.234 1.00 81.25 122 VAL A CA 1
ATOM 938 C C . VAL A 1 122 ? -3.644 7.609 10.436 1.00 81.25 122 VAL A C 1
ATOM 940 O O . VAL A 1 122 ? -4.049 8.773 10.430 1.00 81.25 122 VAL A O 1
ATOM 943 N N . CYS A 1 123 ? -2.358 7.317 10.570 1.00 81.75 123 CYS A N 1
ATOM 944 C CA . CYS A 1 123 ? -1.314 8.325 10.488 1.00 81.75 123 CYS A CA 1
ATOM 945 C C . CYS A 1 123 ? -1.294 8.957 9.093 1.00 81.75 123 CYS A C 1
ATOM 947 O O . CYS A 1 123 ? -1.186 8.257 8.093 1.00 81.75 123 CYS A O 1
ATOM 949 N N . TYR A 1 124 ? -1.360 10.285 9.004 1.00 80.50 124 TYR A N 1
ATOM 950 C CA . TYR A 1 124 ? -1.385 10.975 7.708 1.00 80.50 124 TYR A CA 1
ATOM 951 C C . TYR A 1 124 ? -0.093 10.769 6.896 1.00 80.50 124 TYR A C 1
ATOM 953 O O . TYR A 1 124 ? -0.123 10.811 5.668 1.00 80.50 124 TYR A O 1
ATOM 961 N N . ARG A 1 125 ? 1.035 10.507 7.575 1.00 82.81 125 ARG A N 1
ATOM 962 C CA . ARG A 1 125 ? 2.345 10.306 6.946 1.00 82.81 125 ARG A CA 1
ATOM 963 C C . ARG A 1 125 ? 2.489 8.914 6.344 1.00 82.81 125 ARG A C 1
ATOM 965 O O . ARG A 1 125 ? 2.856 8.797 5.183 1.00 82.81 125 ARG A O 1
ATOM 972 N N . CYS A 1 126 ? 2.261 7.859 7.125 1.00 86.50 126 CYS A N 1
ATOM 973 C CA . CYS A 1 126 ? 2.515 6.473 6.702 1.00 86.50 126 CYS A CA 1
ATOM 974 C C . CYS A 1 126 ? 1.246 5.690 6.329 1.00 86.50 126 CYS A C 1
ATOM 976 O O . CYS A 1 126 ? 1.356 4.584 5.809 1.00 86.50 126 CYS A O 1
ATOM 978 N N . TRP A 1 127 ? 0.067 6.262 6.582 1.00 88.12 127 TRP A N 1
ATOM 979 C CA . TRP A 1 127 ? -1.265 5.658 6.453 1.00 88.12 127 TRP A CA 1
ATOM 980 C C . TRP A 1 127 ? -1.471 4.392 7.285 1.00 88.12 127 TRP A C 1
ATOM 982 O O . TRP A 1 127 ? -2.390 3.632 7.016 1.00 88.12 127 TRP A O 1
ATOM 992 N N . ILE A 1 128 ? -0.667 4.161 8.322 1.00 87.12 128 ILE A N 1
ATOM 993 C CA . ILE A 1 128 ? -0.854 3.024 9.230 1.00 87.12 128 ILE A CA 1
ATOM 994 C C . ILE A 1 128 ? -1.962 3.335 10.253 1.00 87.12 128 ILE A C 1
ATOM 996 O O . ILE A 1 128 ? -1.994 4.460 10.767 1.00 87.12 128 ILE A O 1
ATOM 1000 N N . PRO A 1 129 ? -2.865 2.381 10.559 1.00 84.19 129 PRO A N 1
ATOM 1001 C CA . PRO A 1 129 ? -3.878 2.550 11.602 1.00 84.19 129 PRO A CA 1
ATOM 1002 C C . PRO A 1 129 ? -3.280 2.838 12.988 1.00 84.19 129 PRO A C 1
ATOM 1004 O O . PRO A 1 129 ? -2.288 2.228 13.378 1.00 84.19 129 PRO A O 1
ATOM 1007 N N . PHE A 1 130 ? -3.916 3.726 13.762 1.00 79.31 130 PHE A N 1
ATOM 1008 C CA . PHE A 1 130 ? -3.530 4.007 15.160 1.00 79.31 130 PHE A CA 1
ATOM 1009 C C . PHE A 1 130 ? -3.847 2.866 16.127 1.00 79.31 130 PHE A C 1
ATOM 1011 O O . PHE A 1 130 ? -3.200 2.698 17.156 1.00 79.31 130 PHE A O 1
ATOM 1018 N N . ARG A 1 131 ? -4.864 2.069 15.815 1.00 74.44 131 ARG A N 1
ATOM 1019 C CA . ARG A 1 131 ? -5.318 0.991 16.693 1.00 74.44 131 ARG A CA 1
ATOM 1020 C C . ARG A 1 131 ? -4.535 -0.302 16.456 1.00 74.44 131 ARG A C 1
ATOM 1022 O O . ARG A 1 131 ? -3.610 -0.366 15.641 1.00 74.44 131 ARG A O 1
ATOM 1029 N N . ARG A 1 132 ? -4.901 -1.336 17.213 1.00 72.44 132 ARG A N 1
ATOM 1030 C CA . ARG A 1 132 ? -4.414 -2.699 17.000 1.00 72.44 132 ARG A CA 1
ATOM 1031 C C . ARG A 1 132 ? -4.634 -3.140 15.541 1.00 72.44 132 ARG A C 1
ATOM 1033 O O . ARG A 1 132 ? -5.565 -2.661 14.896 1.00 72.44 132 ARG A O 1
ATOM 1040 N N . PRO A 1 133 ? -3.752 -4.005 15.013 1.00 76.62 133 PRO A N 1
ATOM 1041 C CA . PRO A 1 133 ? -2.592 -4.597 15.691 1.00 76.62 133 PRO A CA 1
ATOM 1042 C C . PRO A 1 133 ? -1.314 -3.734 15.630 1.00 76.62 133 PRO A C 1
ATOM 1044 O O . PRO A 1 133 ? -0.299 -4.100 16.214 1.00 76.62 133 PRO A O 1
ATOM 1047 N N . PHE A 1 134 ? -1.346 -2.576 14.964 1.00 77.25 134 PHE A N 1
ATOM 1048 C CA . PHE A 1 134 ? -0.175 -1.708 14.795 1.00 77.25 134 PHE A CA 1
ATOM 1049 C C . PHE A 1 134 ? 0.172 -0.893 16.040 1.00 77.25 134 PHE A C 1
ATOM 1051 O O . PHE A 1 134 ? 1.344 -0.593 16.250 1.00 77.25 134 PHE A O 1
ATOM 1058 N N . ASN A 1 135 ? -0.837 -0.526 16.842 1.00 73.56 135 ASN A N 1
ATOM 1059 C CA . ASN A 1 135 ? -0.692 0.321 18.033 1.00 73.56 135 ASN A CA 1
ATOM 1060 C C . ASN A 1 135 ? 0.109 1.604 17.750 1.00 73.56 135 ASN A C 1
ATOM 1062 O O . ASN A 1 135 ? 0.922 2.034 18.569 1.00 73.56 135 ASN A O 1
ATOM 1066 N N . HIS A 1 136 ? -0.084 2.202 16.571 1.00 76.25 136 HIS A N 1
ATOM 1067 C CA . HIS A 1 136 ? 0.586 3.451 16.243 1.00 76.25 136 HIS A CA 1
ATOM 1068 C C . HIS A 1 136 ? 0.122 4.530 17.241 1.00 76.25 136 HIS A C 1
ATOM 1070 O O . HIS A 1 136 ? -1.084 4.656 17.460 1.00 76.25 136 HIS A O 1
ATOM 1076 N N . PRO A 1 137 ? 1.036 5.318 17.843 1.00 71.00 137 PRO A N 1
ATOM 1077 C CA . PRO A 1 137 ? 0.690 6.259 18.906 1.00 71.00 137 PRO A CA 1
ATOM 1078 C C . PRO A 1 137 ? -0.495 7.151 18.510 1.00 71.00 137 PRO A C 1
ATOM 1080 O O . PRO A 1 137 ? -0.432 7.776 17.442 1.00 71.00 137 PRO A O 1
ATOM 1083 N N . PRO A 1 138 ? -1.591 7.173 19.297 1.00 63.88 138 PRO A N 1
ATOM 1084 C CA . PRO A 1 138 ? -2.742 8.004 18.993 1.00 63.88 138 PRO A CA 1
ATOM 1085 C C . PRO A 1 138 ? -2.389 9.480 19.166 1.00 63.88 138 PRO A C 1
ATOM 1087 O O . PRO A 1 138 ? -1.539 9.857 19.970 1.00 63.88 138 PRO A O 1
ATOM 1090 N N . ARG A 1 139 ? -3.084 10.327 18.411 1.00 65.69 139 ARG A N 1
ATOM 1091 C CA . ARG A 1 139 ? -2.931 11.782 18.477 1.00 65.69 139 ARG A CA 1
ATOM 1092 C C . ARG A 1 139 ? -3.651 12.318 19.721 1.00 65.69 139 ARG A C 1
ATOM 1094 O O . ARG A 1 139 ? -4.789 11.896 19.961 1.00 65.69 139 ARG A O 1
ATOM 1101 N N . PRO A 1 140 ? -3.081 13.279 20.464 1.00 62.59 140 PRO A N 1
ATOM 1102 C CA . PRO A 1 140 ? -3.870 14.148 21.329 1.00 62.59 140 PR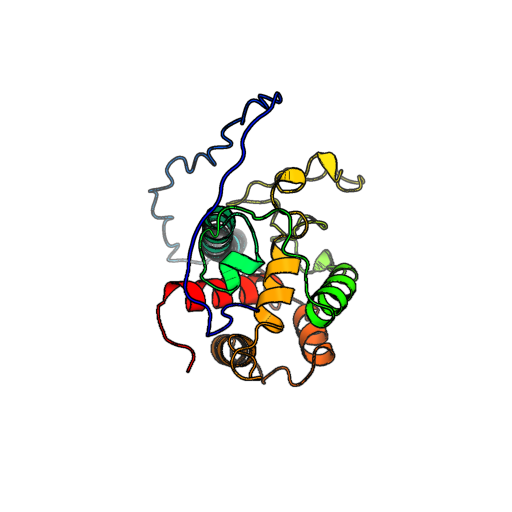O A CA 1
ATOM 1103 C C . PRO A 1 140 ? -5.015 14.807 20.540 1.00 62.59 140 PRO A C 1
ATOM 1105 O O . PRO A 1 140 ? -4.869 15.153 19.365 1.00 62.59 140 PRO A O 1
ATOM 1108 N N . LYS A 1 141 ? -6.188 14.972 21.163 1.00 58.44 141 LYS A N 1
ATOM 1109 C CA . LYS A 1 141 ? -7.313 15.667 20.515 1.00 58.44 141 LYS A CA 1
ATOM 1110 C C . LYS A 1 141 ? -6.909 17.113 20.206 1.00 58.44 141 LYS A C 1
ATOM 1112 O O . LYS A 1 141 ? -6.431 17.811 21.090 1.00 58.44 141 LYS A O 1
ATOM 1117 N N . GLY A 1 142 ? -7.139 17.556 18.970 1.00 59.34 142 GLY A N 1
ATOM 1118 C CA . GLY A 1 142 ? -6.862 18.931 18.539 1.00 59.34 142 GLY A CA 1
ATOM 1119 C C . GLY A 1 142 ? -5.408 19.219 18.151 1.00 59.34 142 GLY A C 1
ATOM 1120 O O . GLY A 1 142 ? -5.117 20.350 17.780 1.00 59.34 142 GLY A O 1
ATOM 1121 N N . SER A 1 143 ? -4.506 18.231 18.190 1.00 60.16 143 SER A N 1
ATOM 1122 C CA . SER A 1 143 ? -3.138 18.403 17.698 1.00 60.16 143 SER A CA 1
ATOM 1123 C C . SER A 1 143 ? -2.984 17.889 16.263 1.00 60.16 143 SER A C 1
ATOM 1125 O O . SER A 1 143 ? -3.605 16.899 15.855 1.00 60.16 143 SER A O 1
ATOM 1127 N N . SER A 1 144 ? -2.097 18.523 15.494 1.00 58.81 144 SER A N 1
ATOM 1128 C CA . SER A 1 144 ? -1.505 17.872 14.325 1.00 58.81 144 SER A CA 1
ATOM 1129 C C . SER A 1 144 ? -0.727 16.630 14.787 1.00 58.81 144 SER A C 1
ATOM 1131 O O . SER A 1 144 ? -0.323 16.521 15.947 1.00 58.81 144 SER A O 1
ATOM 1133 N N . VAL A 1 145 ? -0.571 15.634 13.911 1.00 58.22 145 VAL A N 1
ATOM 1134 C CA . VAL A 1 145 ? 0.363 14.537 14.209 1.00 58.22 145 VAL A CA 1
ATOM 1135 C C . VAL A 1 145 ? 1.760 15.101 14.112 1.00 58.22 145 VAL A C 1
ATOM 1137 O O . VAL A 1 145 ? 2.125 15.648 13.076 1.00 58.22 145 VAL A O 1
ATOM 1140 N N . ASP A 1 146 ? 2.519 14.932 15.183 1.00 64.38 146 ASP A N 1
ATOM 1141 C CA . ASP A 1 146 ? 3.944 15.190 15.165 1.00 64.38 146 ASP A CA 1
ATOM 1142 C C . ASP A 1 146 ? 4.629 14.142 14.276 1.00 64.38 146 ASP A C 1
ATOM 1144 O O . ASP A 1 146 ? 4.569 12.934 14.534 1.00 64.38 146 ASP A O 1
ATOM 1148 N N . GLU A 1 147 ? 5.255 14.611 13.199 1.00 69.81 147 GLU A N 1
ATOM 1149 C CA . GLU A 1 147 ? 5.984 13.770 12.255 1.00 69.81 147 GLU A CA 1
ATOM 1150 C C . GLU A 1 147 ? 7.128 13.010 12.910 1.00 69.81 147 GLU A C 1
ATOM 1152 O O . GLU A 1 147 ? 7.407 11.874 12.512 1.00 69.81 147 GLU A O 1
ATOM 1157 N N . GLU A 1 148 ? 7.757 13.611 13.918 1.00 70.75 148 GLU A N 1
ATOM 1158 C CA . GLU A 1 148 ? 8.912 13.058 14.613 1.00 70.75 148 GLU A CA 1
ATOM 1159 C C . GLU A 1 148 ? 8.537 11.824 15.430 1.00 70.75 148 GLU A C 1
ATOM 1161 O O . GLU A 1 148 ? 9.307 10.867 15.502 1.00 70.75 148 GLU A O 1
ATOM 1166 N N . THR A 1 149 ? 7.302 11.787 15.934 1.00 71.12 149 THR A N 1
ATOM 1167 C CA . THR A 1 149 ? 6.777 10.689 16.762 1.00 71.12 149 THR A CA 1
ATOM 1168 C C . THR A 1 149 ? 6.279 9.485 15.963 1.00 71.12 149 THR A C 1
ATOM 1170 O O . THR A 1 149 ? 5.952 8.444 16.539 1.00 71.12 149 THR A O 1
ATOM 1173 N N . CYS A 1 150 ? 6.208 9.583 14.631 1.00 77.06 150 CYS A N 1
ATOM 1174 C CA . CYS A 1 150 ? 5.781 8.464 13.801 1.00 77.06 150 CYS A CA 1
ATOM 1175 C C . CYS A 1 150 ? 6.836 7.338 13.851 1.00 77.06 150 CYS A C 1
ATOM 1177 O O . CYS A 1 150 ? 7.971 7.552 13.422 1.00 77.06 150 CYS A O 1
ATOM 1179 N N . PRO A 1 151 ? 6.487 6.100 14.259 1.00 76.56 151 PRO A N 1
ATOM 1180 C CA . PRO A 1 151 ? 7.445 4.991 14.355 1.00 76.56 151 PRO A CA 1
ATOM 1181 C C . PRO A 1 151 ? 8.067 4.602 13.003 1.00 76.56 151 PRO A C 1
ATOM 1183 O O . PRO A 1 151 ? 9.105 3.945 12.949 1.00 76.56 151 PRO A O 1
ATOM 1186 N N . PHE A 1 152 ? 7.453 5.029 11.896 1.00 80.12 152 PHE A N 1
ATOM 1187 C CA . PHE A 1 152 ? 7.950 4.810 10.539 1.00 80.12 152 PHE A CA 1
ATOM 1188 C C . PHE A 1 152 ? 8.717 6.011 9.965 1.00 80.12 152 PHE A C 1
ATOM 1190 O O . PHE A 1 152 ? 9.172 5.930 8.826 1.00 80.12 152 PHE A O 1
ATOM 1197 N N . ASN A 1 153 ? 8.880 7.110 10.715 1.00 75.81 153 ASN A N 1
ATOM 1198 C CA . ASN A 1 153 ? 9.531 8.342 10.256 1.00 75.81 153 ASN A CA 1
ATOM 1199 C C . ASN A 1 153 ? 10.950 8.090 9.714 1.00 75.81 153 ASN A C 1
ATOM 1201 O O . ASN A 1 153 ? 11.256 8.523 8.604 1.00 75.81 153 ASN A O 1
ATOM 1205 N N . GLY A 1 154 ? 11.768 7.340 10.464 1.00 69.62 154 GLY A N 1
ATOM 1206 C CA . GLY A 1 154 ? 13.163 7.040 10.117 1.00 69.62 154 GLY A CA 1
ATOM 1207 C C . GLY A 1 154 ? 13.403 5.702 9.410 1.00 69.62 154 GLY A C 1
ATOM 1208 O O . GLY A 1 154 ? 14.503 5.480 8.922 1.00 69.62 154 GLY A O 1
ATOM 1209 N N . ARG A 1 155 ? 12.406 4.804 9.356 1.00 71.19 155 ARG A N 1
ATOM 1210 C CA . ARG A 1 155 ? 12.535 3.514 8.651 1.00 71.19 155 ARG A CA 1
ATOM 1211 C C . ARG A 1 155 ? 12.146 3.648 7.183 1.00 71.19 155 ARG A C 1
ATOM 1213 O O . ARG A 1 155 ? 12.986 3.477 6.315 1.00 71.19 155 ARG A O 1
ATOM 1220 N N . ILE A 1 156 ? 10.877 3.954 6.910 1.00 76.19 156 ILE A N 1
ATOM 1221 C CA . ILE A 1 156 ? 10.342 4.158 5.556 1.00 76.19 156 ILE A CA 1
ATOM 1222 C C . ILE A 1 156 ? 9.170 5.143 5.679 1.00 76.19 156 ILE A C 1
ATOM 1224 O O . ILE A 1 156 ? 8.029 4.728 5.927 1.00 76.19 156 ILE A O 1
ATOM 1228 N N . PRO A 1 157 ? 9.408 6.460 5.552 1.00 77.00 157 PRO A N 1
ATOM 1229 C CA . PRO A 1 157 ? 8.314 7.414 5.585 1.00 77.00 157 PRO A CA 1
ATOM 1230 C C . PRO A 1 157 ? 7.381 7.159 4.402 1.00 77.00 157 PRO A C 1
ATOM 1232 O O . PRO A 1 157 ? 7.828 6.812 3.312 1.00 77.00 157 PRO A O 1
ATOM 1235 N N . ARG A 1 158 ? 6.071 7.353 4.599 1.00 87.19 158 ARG A N 1
ATOM 1236 C CA . ARG A 1 158 ? 5.061 7.109 3.552 1.00 87.19 158 ARG A CA 1
ATOM 1237 C C . ARG A 1 158 ? 5.025 5.654 3.065 1.00 87.19 158 ARG A C 1
ATOM 1239 O O . ARG A 1 158 ? 4.772 5.422 1.891 1.00 87.19 158 ARG A O 1
ATOM 1246 N N . ILE A 1 159 ? 5.222 4.688 3.968 1.00 89.94 159 ILE A N 1
ATOM 1247 C CA . ILE A 1 159 ? 5.278 3.251 3.647 1.00 89.94 159 ILE A CA 1
ATOM 1248 C C . ILE A 1 159 ? 4.115 2.757 2.765 1.00 89.94 159 ILE A C 1
ATOM 1250 O O . ILE A 1 159 ? 4.367 2.230 1.685 1.00 89.94 159 ILE A O 1
ATOM 1254 N N . ILE A 1 160 ? 2.853 2.984 3.152 1.00 93.38 160 ILE A N 1
ATOM 1255 C CA . ILE A 1 160 ? 1.689 2.567 2.352 1.00 93.38 160 ILE A CA 1
ATOM 1256 C C . ILE A 1 160 ? 1.589 3.368 1.040 1.00 93.38 160 ILE A C 1
ATOM 1258 O O . ILE A 1 160 ? 1.475 2.733 -0.006 1.00 93.38 160 ILE A O 1
ATOM 1262 N N . PRO A 1 161 ? 1.677 4.719 1.021 1.00 93.38 161 PRO A N 1
ATOM 1263 C CA . PRO A 1 161 ? 1.711 5.465 -0.241 1.00 93.38 161 PRO A CA 1
ATOM 1264 C C . PRO A 1 161 ? 2.791 4.994 -1.218 1.00 93.38 161 PRO A C 1
ATOM 1266 O O . PRO A 1 161 ? 2.542 4.898 -2.416 1.00 93.38 161 PRO A O 1
ATOM 1269 N N . GLN A 1 162 ? 3.991 4.695 -0.720 1.00 92.62 162 GLN A N 1
ATOM 1270 C CA . GLN A 1 162 ? 5.077 4.181 -1.545 1.00 92.62 162 GLN A CA 1
ATOM 1271 C C . GLN A 1 162 ? 4.743 2.788 -2.074 1.00 92.62 162 GLN A C 1
ATOM 1273 O O . GLN A 1 162 ? 4.911 2.557 -3.266 1.00 92.62 162 GLN A O 1
ATOM 1278 N N . ALA A 1 163 ? 4.239 1.881 -1.231 1.00 94.19 163 ALA A N 1
ATOM 1279 C CA . ALA A 1 163 ? 3.835 0.538 -1.650 1.00 94.19 163 ALA A CA 1
ATOM 1280 C C . ALA A 1 163 ? 2.782 0.588 -2.764 1.00 94.19 163 ALA A C 1
ATOM 1282 O O . ALA A 1 163 ? 2.920 -0.086 -3.783 1.00 94.19 163 ALA A O 1
ATOM 1283 N N . VAL A 1 164 ? 1.784 1.460 -2.608 1.00 95.31 164 VAL A N 1
ATOM 1284 C CA . VAL A 1 164 ? 0.761 1.730 -3.622 1.00 95.31 164 VAL A CA 1
ATOM 1285 C C . VAL A 1 164 ? 1.389 2.256 -4.914 1.00 95.31 164 VAL A C 1
ATOM 1287 O O . VAL A 1 164 ? 1.122 1.718 -5.985 1.00 95.31 164 VAL A O 1
ATOM 1290 N N . ALA A 1 165 ? 2.242 3.282 -4.835 1.00 94.19 165 ALA A N 1
ATOM 1291 C CA . ALA A 1 165 ? 2.835 3.900 -6.018 1.00 94.19 165 ALA A CA 1
ATOM 1292 C C . ALA A 1 165 ? 3.750 2.940 -6.793 1.00 94.19 165 ALA A C 1
ATOM 1294 O O . ALA A 1 165 ? 3.652 2.861 -8.017 1.00 94.19 165 ALA A O 1
ATOM 1295 N N . PHE A 1 166 ? 4.616 2.205 -6.088 1.00 92.75 166 PHE A N 1
ATOM 1296 C CA . PHE A 1 166 ? 5.512 1.228 -6.701 1.00 92.75 166 PHE A CA 1
ATOM 1297 C C . PHE A 1 166 ? 4.738 0.042 -7.268 1.00 92.75 166 PHE A C 1
ATOM 1299 O O . PHE A 1 166 ? 4.967 -0.309 -8.417 1.00 92.75 166 PHE A O 1
ATOM 1306 N N . GLY A 1 167 ? 3.799 -0.542 -6.517 1.00 93.44 167 GLY A N 1
ATOM 1307 C CA . GLY A 1 167 ? 2.998 -1.668 -7.002 1.00 93.44 167 GLY A CA 1
ATOM 1308 C C . GLY A 1 167 ? 2.178 -1.308 -8.243 1.00 93.44 167 GLY A C 1
ATOM 1309 O O . GLY A 1 167 ? 2.159 -2.063 -9.210 1.00 93.44 167 GLY A O 1
ATOM 1310 N N . PHE A 1 168 ? 1.562 -0.123 -8.257 1.00 94.12 168 PHE A N 1
ATOM 1311 C CA . PHE A 1 168 ? 0.752 0.336 -9.386 1.00 94.12 168 PHE A CA 1
ATOM 1312 C C . PHE A 1 168 ? 1.575 0.603 -10.654 1.00 94.12 168 PHE A C 1
ATOM 1314 O O . PHE A 1 168 ? 1.115 0.306 -11.756 1.00 94.12 168 PHE A O 1
ATOM 1321 N N . ASN A 1 169 ? 2.782 1.162 -10.513 1.00 92.69 169 ASN A N 1
ATOM 1322 C CA . ASN A 1 169 ? 3.641 1.514 -11.648 1.00 92.69 169 ASN A CA 1
ATOM 1323 C C . ASN A 1 169 ? 4.677 0.444 -12.010 1.00 92.69 169 ASN A C 1
ATOM 1325 O O . ASN A 1 169 ? 5.439 0.650 -12.956 1.00 92.69 169 ASN A O 1
ATOM 1329 N N . TYR A 1 170 ? 4.730 -0.680 -11.295 1.00 90.19 170 TYR A N 1
ATOM 1330 C CA . TYR A 1 170 ? 5.715 -1.716 -11.573 1.00 90.19 170 TYR A CA 1
ATOM 1331 C C . TYR A 1 170 ? 5.456 -2.374 -12.929 1.00 90.19 170 TYR A C 1
ATOM 1333 O O . TYR A 1 170 ? 4.349 -2.848 -13.205 1.00 90.19 170 TYR A O 1
ATOM 1341 N N . LYS A 1 171 ? 6.497 -2.400 -13.768 1.00 87.50 171 LYS A N 1
ATOM 1342 C CA . LYS A 1 171 ? 6.436 -2.931 -15.127 1.00 87.50 1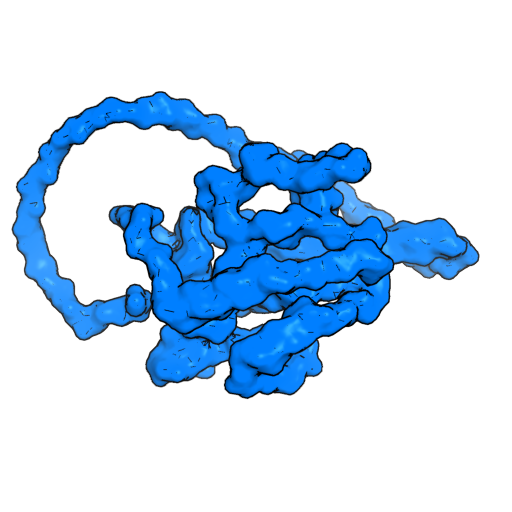71 LYS A CA 1
ATOM 1343 C C . LYS A 1 171 ? 7.513 -3.966 -15.403 1.00 87.50 171 LYS A C 1
ATOM 1345 O O . LYS A 1 171 ? 8.665 -3.771 -15.022 1.00 87.50 171 LYS A O 1
ATOM 1350 N N . VAL A 1 172 ? 7.139 -4.978 -16.178 1.00 83.44 172 VAL A N 1
ATOM 1351 C CA . VAL A 1 172 ? 8.035 -5.958 -16.805 1.00 83.44 172 VAL A CA 1
ATOM 1352 C C . VAL A 1 172 ? 7.643 -6.044 -18.281 1.00 83.44 172 VAL A C 1
ATOM 1354 O O . VAL A 1 172 ? 6.459 -6.088 -18.605 1.00 83.44 172 VAL A O 1
ATOM 1357 N N . GLY A 1 173 ? 8.613 -5.940 -19.196 1.00 84.44 173 GLY A N 1
ATOM 1358 C CA . GLY A 1 173 ? 8.333 -5.959 -20.643 1.00 84.44 173 GLY A CA 1
ATOM 1359 C C . GLY A 1 173 ? 7.345 -4.878 -21.119 1.00 84.44 173 GLY A C 1
ATOM 1360 O O . GLY A 1 173 ? 6.583 -5.099 -22.053 1.00 84.44 173 GLY A O 1
ATOM 1361 N N . GLY A 1 174 ? 7.291 -3.725 -20.440 1.00 84.81 174 GLY A N 1
ATOM 1362 C CA . GLY A 1 174 ? 6.356 -2.632 -20.746 1.00 84.81 174 GLY A CA 1
ATOM 1363 C C . GLY A 1 174 ? 4.931 -2.800 -20.195 1.00 84.81 174 GLY A C 1
ATOM 1364 O O . GLY A 1 174 ? 4.169 -1.830 -20.219 1.00 84.81 174 GLY A O 1
ATOM 1365 N N . ARG A 1 175 ? 4.583 -3.967 -19.637 1.00 85.88 175 ARG A N 1
ATOM 1366 C CA . ARG A 1 175 ? 3.266 -4.268 -19.049 1.00 85.88 175 ARG A CA 1
ATOM 1367 C C . ARG A 1 175 ? 3.254 -4.028 -17.546 1.00 85.88 175 ARG A C 1
ATOM 1369 O O . ARG A 1 175 ? 4.266 -4.242 -16.889 1.00 85.88 175 ARG A O 1
ATOM 1376 N N . PHE A 1 176 ? 2.122 -3.580 -17.006 1.00 89.31 176 PHE A N 1
ATOM 1377 C CA . PHE A 1 176 ? 1.950 -3.389 -15.564 1.00 89.31 176 PHE A CA 1
ATOM 1378 C C . PHE A 1 176 ? 1.643 -4.726 -14.894 1.00 89.31 176 PHE A C 1
ATOM 1380 O O . PHE A 1 176 ? 0.574 -5.278 -15.118 1.00 89.31 176 PHE A O 1
ATOM 1387 N N . VAL A 1 177 ? 2.552 -5.214 -14.053 1.00 88.50 177 VAL A N 1
ATOM 1388 C CA . VAL A 1 177 ? 2.472 -6.583 -13.517 1.00 88.50 177 VAL A CA 1
ATOM 1389 C C . VAL A 1 177 ? 1.336 -6.708 -12.502 1.00 88.50 177 VAL A C 1
ATOM 1391 O O . VAL A 1 177 ? 0.405 -7.478 -12.680 1.00 88.50 177 VAL A O 1
ATOM 1394 N N . TYR A 1 178 ? 1.353 -5.904 -11.439 1.00 91.56 178 TYR A N 1
ATOM 1395 C CA . TYR A 1 178 ? 0.412 -6.100 -10.330 1.00 91.56 178 TYR A CA 1
ATOM 1396 C C . TYR A 1 178 ? -0.947 -5.434 -10.547 1.00 91.56 178 TYR A C 1
ATOM 1398 O O . TYR A 1 178 ? -1.929 -5.801 -9.910 1.00 91.56 178 TYR A O 1
ATOM 1406 N N . ARG A 1 179 ? -1.019 -4.432 -11.425 1.00 90.19 179 ARG A N 1
ATOM 1407 C CA . ARG A 1 179 ? -2.192 -3.562 -11.568 1.00 90.19 179 ARG A CA 1
ATOM 1408 C C . ARG A 1 179 ? -3.458 -4.338 -11.923 1.00 90.19 179 ARG A C 1
ATOM 1410 O O . ARG A 1 179 ? -4.476 -4.156 -11.264 1.00 90.19 179 ARG A O 1
ATOM 1417 N N . GLU A 1 180 ? -3.389 -5.182 -12.946 1.00 88.94 180 GLU A N 1
ATOM 1418 C CA . GLU A 1 180 ? -4.546 -5.935 -13.441 1.00 88.94 180 GLU A CA 1
ATOM 1419 C C . GLU A 1 180 ? -4.900 -7.088 -12.501 1.00 88.94 180 GLU A C 1
ATOM 1421 O O . GLU A 1 180 ? -6.064 -7.253 -12.143 1.00 88.94 180 GLU A O 1
ATOM 1426 N N . ALA A 1 181 ? -3.895 -7.813 -12.003 1.00 90.94 181 ALA A N 1
ATOM 1427 C CA . ALA A 1 181 ? -4.091 -8.894 -11.042 1.00 90.94 181 ALA A CA 1
ATOM 1428 C C . ALA A 1 181 ? -4.769 -8.411 -9.746 1.00 90.94 181 ALA A C 1
ATOM 1430 O O . ALA A 1 181 ? -5.707 -9.046 -9.262 1.00 90.94 181 ALA A O 1
ATOM 1431 N N . ILE A 1 182 ? -4.345 -7.263 -9.203 1.00 94.44 182 ILE A N 1
ATOM 1432 C CA . ILE A 1 182 ? -4.969 -6.675 -8.010 1.00 94.44 182 ILE A CA 1
ATOM 1433 C C . ILE A 1 182 ? -6.386 -6.183 -8.326 1.00 94.44 182 ILE A C 1
ATOM 1435 O O . ILE A 1 182 ? -7.287 -6.419 -7.525 1.00 94.44 182 ILE A O 1
ATOM 1439 N N . ALA A 1 183 ? -6.608 -5.525 -9.470 1.00 92.38 183 ALA A N 1
ATOM 1440 C CA . ALA A 1 183 ? -7.945 -5.075 -9.862 1.00 92.38 183 ALA A CA 1
ATOM 1441 C C . ALA A 1 183 ? -8.935 -6.252 -9.934 1.00 92.38 183 ALA A C 1
ATOM 1443 O O . ALA A 1 183 ? -10.003 -6.205 -9.321 1.00 92.38 183 ALA A O 1
ATOM 1444 N N . ASN A 1 184 ? -8.523 -7.343 -10.583 1.00 91.56 184 ASN A N 1
ATOM 1445 C CA . ASN A 1 184 ? -9.307 -8.571 -10.690 1.00 91.56 184 ASN A CA 1
ATOM 1446 C C . ASN A 1 184 ? -9.579 -9.195 -9.314 1.00 91.56 184 ASN A C 1
ATOM 1448 O O . ASN A 1 184 ? -10.723 -9.527 -9.012 1.00 91.56 184 ASN A O 1
ATOM 1452 N N . SER A 1 185 ? -8.557 -9.298 -8.454 1.00 91.12 185 SER A N 1
ATOM 1453 C CA . SER A 1 185 ? -8.695 -9.845 -7.093 1.00 91.12 185 SER A CA 1
ATOM 1454 C C . SER A 1 185 ? -9.681 -9.040 -6.238 1.00 91.12 185 SER A C 1
ATOM 1456 O O . SER A 1 185 ? -10.461 -9.594 -5.467 1.00 91.12 185 SER A O 1
ATOM 1458 N N . LEU A 1 186 ? -9.690 -7.715 -6.407 1.00 90.62 186 LEU A N 1
ATOM 1459 C CA . LEU A 1 186 ? -10.588 -6.809 -5.692 1.00 90.62 186 LEU A CA 1
ATOM 1460 C C . LEU A 1 186 ? -11.977 -6.682 -6.340 1.00 90.62 186 LEU A C 1
ATOM 1462 O O . LEU A 1 186 ? -12.815 -5.949 -5.811 1.00 90.62 186 LEU A O 1
ATOM 1466 N N . GLY A 1 187 ? -12.234 -7.365 -7.462 1.00 89.81 187 GLY A N 1
ATOM 1467 C CA . GLY A 1 187 ? -13.507 -7.300 -8.182 1.00 89.81 187 GLY A CA 1
ATOM 1468 C C . GLY A 1 187 ? -13.821 -5.906 -8.726 1.00 89.81 187 GLY A C 1
ATOM 1469 O O . GLY A 1 187 ? -14.982 -5.496 -8.748 1.00 89.81 187 GLY A O 1
ATOM 1470 N N . VAL A 1 188 ? -12.795 -5.144 -9.108 1.00 88.94 188 VAL A N 1
ATOM 1471 C CA . VAL A 1 188 ? -12.950 -3.801 -9.674 1.00 88.94 188 VAL A CA 1
ATOM 1472 C C . VAL A 1 188 ? -12.569 -3.799 -11.144 1.00 88.94 188 VAL A C 1
ATOM 1474 O O . VAL A 1 188 ? -11.656 -4.505 -11.565 1.00 88.94 188 VAL A O 1
ATOM 1477 N N . GLU A 1 189 ? -13.248 -2.963 -11.928 1.00 86.88 189 GLU A N 1
ATOM 1478 C CA . GLU A 1 189 ? -12.819 -2.695 -13.298 1.00 86.88 189 GLU A CA 1
ATOM 1479 C C . GLU A 1 189 ? -11.370 -2.202 -13.298 1.00 86.88 189 GLU A C 1
ATOM 1481 O O . GLU A 1 189 ? -10.975 -1.399 -12.442 1.00 86.88 189 GLU A O 1
ATOM 1486 N N . SER A 1 190 ? -10.583 -2.686 -14.264 1.00 85.94 190 SER A N 1
ATOM 1487 C CA . SER A 1 190 ? -9.189 -2.279 -14.413 1.00 85.94 190 SER A CA 1
ATOM 1488 C C . SER A 1 190 ? -9.099 -0.759 -14.414 1.00 85.94 190 SER A C 1
ATOM 1490 O O . SER A 1 190 ? -9.761 -0.064 -15.190 1.00 85.94 190 SER A O 1
ATOM 1492 N N . TRP A 1 191 ? -8.270 -0.215 -13.526 1.00 87.81 191 TRP A N 1
ATOM 1493 C CA . TRP A 1 191 ? -7.982 1.206 -13.543 1.00 87.81 191 TRP A CA 1
ATOM 1494 C C . TRP A 1 191 ? -7.200 1.448 -14.824 1.00 87.81 191 TRP A C 1
ATOM 1496 O O . TRP A 1 191 ? -6.028 1.121 -14.844 1.00 87.81 191 TRP A O 1
ATOM 1506 N N . GLY A 1 192 ? -7.790 1.973 -15.894 1.00 77.81 192 GLY A N 1
ATOM 1507 C CA . GLY A 1 192 ? -7.105 2.251 -17.166 1.00 77.81 192 GLY A CA 1
ATOM 1508 C C . GLY A 1 192 ? -6.123 3.426 -17.073 1.00 77.81 192 GLY A C 1
ATOM 1509 O O . GLY A 1 192 ? -5.093 3.451 -17.747 1.00 77.81 192 GLY A O 1
ATOM 1510 N N . THR A 1 193 ? -6.334 4.343 -16.122 1.00 87.44 193 THR A N 1
ATOM 1511 C CA . THR A 1 193 ? -5.476 5.522 -15.887 1.00 87.44 193 THR A CA 1
ATOM 1512 C C . THR A 1 193 ? -5.124 5.735 -14.404 1.00 87.44 193 THR A C 1
ATOM 1514 O O . THR A 1 193 ? -5.870 5.296 -13.523 1.00 87.44 193 THR A O 1
ATOM 1517 N N . PRO A 1 194 ? -4.033 6.468 -14.084 1.00 90.25 194 PRO A N 1
ATOM 1518 C CA . PRO A 1 194 ? -3.749 6.905 -12.713 1.00 90.25 194 PRO A CA 1
ATOM 1519 C C . PRO A 1 194 ? -4.888 7.723 -12.084 1.00 90.25 194 PRO A C 1
ATOM 1521 O O . PRO A 1 194 ? -5.092 7.677 -10.876 1.00 90.25 194 PRO A O 1
ATOM 1524 N N . GLN A 1 195 ? -5.648 8.472 -12.887 1.00 90.88 195 GLN A N 1
ATOM 1525 C CA . GLN A 1 195 ? -6.806 9.256 -12.452 1.00 90.88 195 GLN A CA 1
ATOM 1526 C C . GLN A 1 195 ? -7.923 8.348 -11.935 1.00 90.88 195 GLN A C 1
ATOM 1528 O O . GLN A 1 195 ? -8.433 8.582 -10.843 1.00 90.88 195 GLN A O 1
ATOM 1533 N N . GLN A 1 196 ? -8.266 7.294 -12.681 1.00 91.88 196 GLN A N 1
ATOM 1534 C CA . GLN A 1 196 ? -9.261 6.303 -12.256 1.00 91.88 196 GLN A CA 1
ATOM 1535 C C . GLN A 1 196 ? -8.811 5.562 -10.995 1.00 91.88 196 GLN A C 1
ATOM 1537 O O . GLN A 1 196 ? -9.616 5.334 -10.094 1.00 91.88 196 GLN A O 1
ATOM 1542 N N . PHE A 1 197 ? -7.519 5.246 -10.894 1.00 93.38 197 PHE A N 1
ATOM 1543 C CA . PHE A 1 197 ? -6.958 4.629 -9.696 1.00 93.38 197 PHE A CA 1
ATOM 1544 C C . PHE A 1 197 ? -7.059 5.539 -8.467 1.00 93.38 197 PHE A C 1
ATOM 1546 O O . PHE A 1 197 ? -7.533 5.119 -7.416 1.00 93.38 197 PHE A O 1
ATOM 1553 N N . LEU A 1 198 ? -6.684 6.813 -8.602 1.00 92.00 198 LEU A N 1
ATOM 1554 C CA . LEU A 1 198 ? -6.817 7.797 -7.525 1.00 92.00 198 LEU A CA 1
ATOM 1555 C C . LEU A 1 198 ? -8.280 8.041 -7.146 1.00 92.00 198 LEU A C 1
ATOM 1557 O O . LEU A 1 198 ? -8.582 8.180 -5.964 1.00 92.00 198 LEU A O 1
ATOM 1561 N N . ALA A 1 199 ? -9.194 8.062 -8.119 1.00 89.94 199 ALA A N 1
ATOM 1562 C CA . ALA A 1 199 ? -10.625 8.157 -7.850 1.00 89.94 199 ALA A CA 1
ATOM 1563 C C . ALA A 1 199 ? -11.116 6.946 -7.045 1.00 89.94 199 ALA A C 1
ATOM 1565 O O . ALA A 1 199 ? -11.853 7.114 -6.079 1.00 89.94 199 ALA A O 1
ATOM 1566 N N . TRP A 1 200 ? -10.657 5.738 -7.386 1.00 90.69 200 TRP A N 1
ATOM 1567 C CA . TRP A 1 200 ? -10.944 4.532 -6.613 1.00 90.69 200 TRP A CA 1
ATOM 1568 C C . TRP A 1 200 ? -10.381 4.608 -5.189 1.00 90.69 200 TRP A C 1
ATOM 1570 O O . TRP A 1 200 ? -11.119 4.345 -4.243 1.00 90.69 200 TRP A O 1
ATOM 1580 N N . LEU A 1 201 ? -9.131 5.041 -5.003 1.00 89.88 201 LEU A N 1
ATOM 1581 C CA . LEU A 1 201 ? -8.525 5.195 -3.673 1.00 89.88 201 LEU A CA 1
ATOM 1582 C C . LEU A 1 201 ? -9.296 6.160 -2.757 1.00 89.88 201 LEU A C 1
ATOM 1584 O O . LEU A 1 201 ? -9.286 5.965 -1.544 1.00 89.88 201 LEU A O 1
ATOM 1588 N N . ASN A 1 202 ? -9.960 7.168 -3.332 1.00 86.00 202 ASN A N 1
ATOM 1589 C CA . ASN A 1 202 ? -10.758 8.160 -2.606 1.00 86.00 202 ASN A CA 1
ATOM 1590 C C . ASN A 1 202 ? -12.222 7.752 -2.385 1.00 86.00 202 ASN A C 1
ATOM 1592 O O . ASN A 1 202 ? -12.955 8.491 -1.731 1.00 86.00 202 ASN A O 1
ATOM 1596 N N . LYS A 1 203 ? -12.683 6.615 -2.925 1.00 84.75 203 LYS A N 1
ATOM 1597 C CA . LYS A 1 203 ? -14.061 6.174 -2.677 1.00 84.75 203 LYS A CA 1
ATOM 1598 C C . LYS A 1 203 ? -14.265 5.933 -1.171 1.00 84.75 203 LYS A C 1
ATOM 1600 O O . LYS A 1 203 ? -13.419 5.275 -0.558 1.00 84.75 203 LYS A O 1
ATOM 1605 N N . PRO A 1 204 ? -15.385 6.405 -0.593 1.00 76.75 204 PRO A N 1
ATOM 1606 C CA . PRO A 1 204 ? -15.760 6.098 0.780 1.00 76.75 204 PRO A CA 1
ATOM 1607 C C . PRO A 1 204 ? -15.748 4.595 1.048 1.00 76.75 204 PRO A C 1
ATOM 1609 O O . PRO A 1 204 ? -16.164 3.791 0.205 1.00 76.75 204 PRO A O 1
ATOM 1612 N N . VAL A 1 205 ? -15.287 4.213 2.236 1.00 74.56 205 VAL A N 1
ATOM 1613 C CA . VAL A 1 205 ? -15.329 2.818 2.671 1.00 74.56 205 VAL A CA 1
ATOM 1614 C C . VAL A 1 205 ? -16.781 2.467 2.981 1.00 74.56 205 VAL A C 1
ATOM 1616 O O . VAL A 1 205 ? -17.376 2.993 3.916 1.00 74.56 205 VAL A O 1
ATOM 1619 N N . GLN A 1 206 ? -17.374 1.574 2.188 1.00 65.25 206 GLN A N 1
ATOM 1620 C CA . GLN A 1 206 ? -18.738 1.118 2.442 1.00 65.25 206 GLN A CA 1
ATOM 1621 C C . GLN A 1 206 ? -18.751 0.087 3.577 1.00 65.25 206 GLN A C 1
ATOM 1623 O O . GLN A 1 206 ? -18.458 -1.089 3.364 1.00 65.25 206 GLN A O 1
ATOM 1628 N N . GLY A 1 207 ? -19.115 0.533 4.779 1.00 59.69 207 GLY A N 1
ATOM 1629 C CA . GLY A 1 207 ? -19.305 -0.316 5.956 1.00 59.69 207 GLY A CA 1
ATOM 1630 C C . GLY A 1 207 ? -18.122 -0.313 6.928 1.00 59.69 207 GLY A C 1
ATOM 1631 O O . GLY A 1 207 ? -16.961 -0.257 6.534 1.00 59.69 207 GLY A O 1
ATOM 1632 N N . ALA A 1 208 ? -18.434 -0.418 8.222 1.00 54.47 208 ALA A N 1
ATOM 1633 C CA . ALA A 1 208 ? -17.484 -0.256 9.328 1.00 54.47 208 ALA A CA 1
ATOM 1634 C C . ALA A 1 208 ? -16.351 -1.302 9.378 1.00 54.47 208 ALA A C 1
ATOM 1636 O O . ALA A 1 208 ? -15.337 -1.068 10.033 1.00 54.47 208 ALA A O 1
ATOM 1637 N N . SER A 1 209 ? -16.518 -2.448 8.712 1.00 56.09 209 SER A N 1
ATOM 1638 C CA . SER A 1 209 ? -15.564 -3.562 8.725 1.00 56.09 209 SER A CA 1
ATOM 1639 C C . SER A 1 209 ? -14.705 -3.679 7.466 1.00 56.09 209 SER A C 1
ATOM 1641 O O . SER A 1 209 ? -13.845 -4.557 7.399 1.00 56.09 209 SER A O 1
ATOM 1643 N N . ARG A 1 210 ? -14.903 -2.821 6.457 1.00 66.75 210 ARG A N 1
ATOM 1644 C CA . ARG A 1 210 ? -14.114 -2.895 5.223 1.00 66.75 210 ARG A CA 1
ATOM 1645 C C . ARG A 1 210 ? -12.806 -2.132 5.337 1.00 66.75 210 ARG A C 1
ATOM 1647 O O . ARG A 1 210 ? -12.728 -1.067 5.931 1.00 66.75 210 ARG A O 1
ATOM 1654 N N . ALA A 1 211 ? -11.781 -2.692 4.718 1.00 74.44 211 ALA A N 1
ATOM 1655 C CA . ALA A 1 211 ? -10.516 -2.044 4.424 1.00 74.44 211 ALA A CA 1
ATOM 1656 C C . ALA A 1 211 ? -10.677 -0.662 3.778 1.00 74.44 211 ALA A C 1
ATOM 1658 O O . ALA A 1 211 ? -11.519 -0.496 2.893 1.00 74.44 211 ALA A O 1
ATOM 1659 N N . ARG A 1 212 ? -9.761 0.272 4.054 1.00 84.12 212 ARG A N 1
ATOM 1660 C CA . ARG A 1 212 ? -9.493 1.341 3.081 1.00 84.12 212 ARG A CA 1
ATOM 1661 C C . ARG A 1 212 ? -8.943 0.736 1.791 1.00 84.12 212 ARG A C 1
ATOM 1663 O O . ARG A 1 212 ? -8.106 -0.163 1.838 1.00 84.12 212 ARG A O 1
ATOM 1670 N N . ASN A 1 213 ? -9.321 1.305 0.649 1.00 89.31 213 ASN A N 1
ATOM 1671 C CA . ASN A 1 213 ? -8.864 0.850 -0.669 1.00 89.31 213 ASN A CA 1
ATOM 1672 C C . ASN A 1 213 ? -7.331 0.832 -0.796 1.00 89.31 213 ASN A C 1
ATOM 1674 O O . ASN A 1 213 ? -6.764 -0.120 -1.324 1.00 89.31 213 ASN A O 1
ATOM 1678 N N . SER A 1 214 ? -6.638 1.829 -0.234 1.00 91.06 214 SER A N 1
ATOM 1679 C CA . SER A 1 214 ? -5.168 1.862 -0.210 1.00 91.06 214 SER A CA 1
ATOM 1680 C C . SER A 1 214 ? -4.559 0.686 0.549 1.00 91.06 214 SER A C 1
ATOM 1682 O O . SER A 1 214 ? -3.556 0.119 0.125 1.00 91.06 214 SER A O 1
ATOM 1684 N N . HIS A 1 215 ? -5.162 0.301 1.669 1.00 91.44 215 HIS A N 1
ATOM 1685 C CA . HIS A 1 215 ? -4.705 -0.839 2.442 1.00 91.44 215 HIS A CA 1
ATOM 1686 C C . HIS A 1 215 ? -5.058 -2.156 1.733 1.00 91.44 215 HIS A C 1
ATOM 1688 O O . HIS A 1 215 ? -4.225 -3.058 1.715 1.00 91.44 215 HIS A O 1
ATOM 1694 N N . ALA A 1 216 ? -6.252 -2.255 1.131 1.00 91.19 216 ALA A N 1
ATOM 1695 C CA . ALA A 1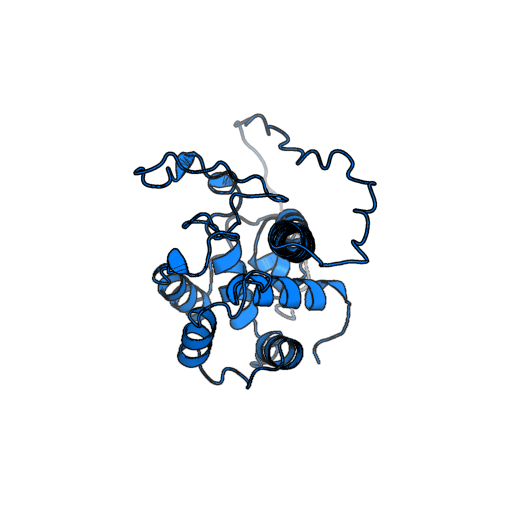 216 ? -6.692 -3.448 0.405 1.00 91.19 216 ALA A CA 1
ATOM 1696 C C . ALA A 1 216 ? -5.747 -3.739 -0.763 1.00 91.19 216 ALA A C 1
ATOM 1698 O O . ALA A 1 216 ? -5.302 -4.868 -0.943 1.00 91.19 216 ALA A O 1
ATOM 1699 N N . PHE A 1 217 ? -5.350 -2.686 -1.482 1.00 94.44 217 PHE A N 1
ATOM 1700 C CA . PHE A 1 217 ? -4.333 -2.759 -2.522 1.00 94.44 217 PHE A CA 1
ATOM 1701 C C . PHE A 1 217 ? -3.013 -3.341 -1.998 1.00 94.44 217 PHE A C 1
ATOM 1703 O O . PHE A 1 217 ? -2.442 -4.228 -2.622 1.00 94.44 217 PHE A O 1
ATOM 1710 N N . VAL A 1 218 ? -2.524 -2.866 -0.847 1.00 95.56 218 VAL A N 1
ATOM 1711 C CA . VAL A 1 218 ? -1.259 -3.344 -0.262 1.00 95.56 218 VAL A CA 1
ATOM 1712 C C . VAL A 1 218 ? -1.352 -4.796 0.207 1.00 95.56 218 VAL A C 1
ATOM 1714 O O . VAL A 1 218 ? -0.380 -5.534 0.065 1.00 95.56 218 VAL A O 1
ATOM 1717 N N . ILE A 1 219 ? -2.497 -5.227 0.737 1.00 94.44 219 ILE A N 1
ATOM 1718 C CA . ILE A 1 219 ? -2.711 -6.626 1.131 1.00 94.44 219 ILE A CA 1
ATOM 1719 C C . ILE A 1 219 ? -2.721 -7.543 -0.088 1.00 94.44 219 ILE A C 1
ATOM 1721 O O . ILE A 1 219 ? -2.067 -8.582 -0.058 1.00 94.44 219 ILE A O 1
ATOM 1725 N N . GLU A 1 220 ? -3.407 -7.163 -1.164 1.00 94.75 220 GLU A N 1
ATOM 1726 C CA . GLU A 1 220 ? -3.415 -7.963 -2.391 1.00 94.75 220 GLU A CA 1
ATOM 1727 C C . GLU A 1 220 ? -2.048 -7.978 -3.072 1.00 94.75 220 GLU A C 1
ATOM 1729 O O . GLU A 1 220 ? -1.591 -9.031 -3.507 1.00 94.75 220 GLU A O 1
ATOM 1734 N N . LEU A 1 221 ? -1.340 -6.846 -3.083 1.00 95.62 221 LEU A N 1
ATOM 1735 C CA . LEU A 1 221 ? 0.049 -6.796 -3.529 1.00 95.62 221 LEU A CA 1
ATOM 1736 C C . LEU A 1 221 ? 0.915 -7.763 -2.716 1.00 95.62 221 LEU A C 1
ATOM 1738 O O . LEU A 1 221 ? 1.650 -8.560 -3.285 1.00 95.62 221 LEU A O 1
ATOM 1742 N N . HIS A 1 222 ? 0.795 -7.734 -1.388 1.00 95.69 222 HIS A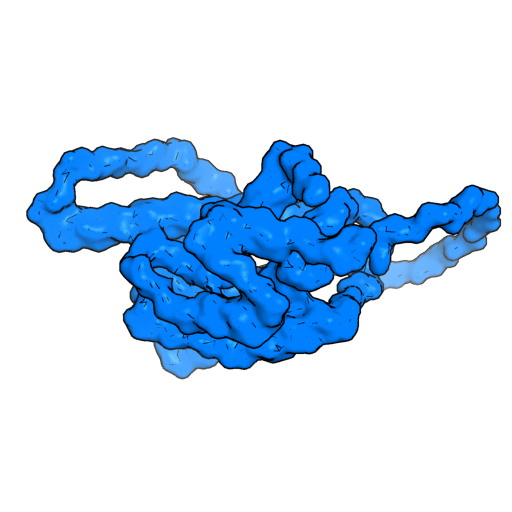 N 1
ATOM 1743 C CA . HIS A 1 222 ? 1.504 -8.659 -0.515 1.00 95.69 222 HIS A CA 1
ATOM 1744 C C . HIS A 1 222 ? 1.177 -10.121 -0.830 1.00 95.69 222 HIS A C 1
ATOM 1746 O O . HIS A 1 222 ? 2.096 -10.931 -0.908 1.00 95.69 222 HIS A O 1
ATOM 1752 N N . ARG A 1 223 ? -0.104 -10.444 -1.045 1.00 95.00 223 ARG A N 1
ATOM 1753 C CA . ARG A 1 223 ? -0.559 -11.789 -1.410 1.00 95.00 223 ARG A CA 1
ATOM 1754 C C . ARG A 1 223 ? 0.094 -12.269 -2.705 1.00 95.00 223 ARG A C 1
ATOM 1756 O O . ARG A 1 223 ? 0.593 -13.384 -2.731 1.00 95.00 223 ARG A O 1
ATOM 1763 N N . LEU A 1 224 ? 0.133 -11.434 -3.745 1.00 92.81 224 LEU A N 1
ATOM 1764 C CA . LEU A 1 224 ? 0.776 -11.768 -5.024 1.00 92.81 224 LEU A CA 1
ATOM 1765 C C . LEU A 1 224 ? 2.295 -11.945 -4.885 1.00 92.81 224 LEU A C 1
ATOM 1767 O O . LEU A 1 224 ? 2.886 -12.811 -5.519 1.00 92.81 224 LEU A O 1
ATOM 1771 N N . LEU A 1 225 ? 2.942 -11.143 -4.035 1.00 91.00 225 LEU A N 1
ATOM 1772 C CA . LEU A 1 225 ? 4.383 -11.256 -3.789 1.00 91.00 225 LEU A CA 1
ATOM 1773 C C . LEU A 1 225 ? 4.758 -12.554 -3.052 1.00 91.00 225 LEU A C 1
ATOM 1775 O O . LEU A 1 225 ? 5.885 -13.031 -3.212 1.00 91.00 225 LEU A O 1
ATOM 1779 N N . THR A 1 226 ? 3.849 -13.110 -2.242 1.00 89.94 226 THR A N 1
ATOM 1780 C CA . THR A 1 226 ? 4.092 -14.311 -1.423 1.00 89.94 226 THR A CA 1
ATOM 1781 C C . THR A 1 226 ? 3.499 -15.594 -1.987 1.00 89.94 226 THR A C 1
ATOM 1783 O O . THR A 1 226 ? 4.019 -16.658 -1.661 1.00 89.94 226 THR A O 1
ATOM 1786 N N . SER A 1 227 ? 2.459 -15.537 -2.826 1.00 83.50 227 SER A N 1
ATOM 1787 C CA . SER A 1 227 ? 1.825 -16.745 -3.368 1.00 83.50 227 SER A CA 1
ATOM 1788 C C . SER A 1 227 ? 2.706 -17.494 -4.365 1.00 83.50 227 SER A C 1
ATOM 1790 O O . SER A 1 227 ? 2.446 -18.657 -4.644 1.00 83.50 227 SER A O 1
ATOM 1792 N N . GLY A 1 228 ? 3.770 -16.868 -4.878 1.00 61.59 228 GLY A N 1
ATOM 1793 C CA . GLY A 1 228 ? 4.654 -17.497 -5.860 1.00 61.59 228 GLY A CA 1
ATOM 1794 C C . GLY A 1 228 ? 4.007 -17.681 -7.234 1.00 61.59 228 GLY A C 1
ATOM 1795 O O . GLY A 1 228 ? 4.708 -18.096 -8.153 1.00 61.59 228 GLY A O 1
ATOM 1796 N N . ASP A 1 229 ? 2.730 -17.314 -7.384 1.00 53.56 229 ASP A N 1
ATOM 1797 C CA . ASP A 1 229 ? 2.042 -17.240 -8.665 1.00 53.56 229 ASP A CA 1
ATOM 1798 C C . ASP A 1 229 ? 2.809 -16.249 -9.541 1.00 53.56 229 ASP A C 1
ATOM 1800 O O . ASP A 1 229 ? 2.880 -15.047 -9.256 1.00 53.56 229 ASP A O 1
ATOM 1804 N N . SER A 1 230 ? 3.446 -16.758 -10.589 1.00 45.53 230 SER A N 1
ATOM 1805 C CA . SER A 1 230 ? 3.958 -15.924 -11.661 1.00 45.53 230 SER A CA 1
ATOM 1806 C C . SER A 1 230 ? 2.775 -15.157 -12.234 1.00 45.53 230 SER A C 1
ATOM 1808 O O . SER A 1 230 ? 1.865 -15.730 -12.825 1.00 45.53 230 SER A O 1
ATOM 1810 N N . VAL A 1 231 ? 2.766 -13.847 -12.007 1.00 50.50 231 VAL A N 1
ATOM 1811 C CA . VAL A 1 231 ? 1.910 -12.940 -12.762 1.00 50.50 231 VAL A CA 1
ATOM 1812 C C . VAL A 1 231 ? 2.526 -12.876 -14.162 1.00 50.50 231 VAL A C 1
ATOM 1814 O O . VAL A 1 231 ? 3.439 -12.084 -14.392 1.00 50.50 231 VAL A O 1
ATOM 1817 N N . GLU A 1 232 ? 2.140 -13.833 -15.009 1.00 41.75 232 GLU A N 1
ATOM 1818 C CA . GLU A 1 232 ? 2.577 -13.979 -16.408 1.00 41.75 232 GLU A CA 1
ATOM 1819 C C . GLU A 1 232 ? 2.143 -12.798 -17.292 1.00 41.75 232 GLU A C 1
ATOM 1821 O O . GLU A 1 232 ? 1.009 -12.291 -17.121 1.00 41.75 232 GLU A O 1
#

Organism: Armillaria gallica (NCBI:txid47427)

Radius of gyration: 20.08 Å; chains: 1; bounding box: 69×37×43 Å

pLDDT: mean 70.48, std 21.17, range [25.94, 95.69]